Protein AF-A0A2A5DXD6-F1 (afdb_monomer_lite)

Structure (mmCIF, N/CA/C/O backbone):
data_AF-A0A2A5DXD6-F1
#
_entry.id   AF-A0A2A5DXD6-F1
#
loop_
_atom_site.group_PDB
_atom_site.id
_atom_site.type_symbol
_atom_site.label_atom_id
_atom_site.label_alt_id
_atom_site.label_comp_id
_atom_site.label_asym_id
_atom_site.label_entity_id
_atom_site.label_seq_id
_atom_site.pdbx_PDB_ins_code
_atom_site.Cartn_x
_atom_site.Cartn_y
_atom_site.Cartn_z
_atom_site.occupancy
_atom_site.B_iso_or_equiv
_atom_site.auth_seq_id
_atom_site.auth_comp_id
_atom_site.auth_asym_id
_atom_site.auth_atom_id
_atom_site.pdbx_PDB_model_num
ATOM 1 N N . MET A 1 1 ? -0.661 -35.436 26.810 1.00 49.84 1 MET A N 1
ATOM 2 C CA . MET A 1 1 ? -0.774 -33.980 26.542 1.00 49.84 1 MET A CA 1
ATOM 3 C C . MET A 1 1 ? -0.912 -33.635 25.057 1.00 49.84 1 MET A C 1
ATOM 5 O O . MET A 1 1 ? -1.712 -32.769 24.745 1.00 49.84 1 MET A O 1
ATOM 9 N N . ILE A 1 2 ? -0.244 -34.344 24.139 1.00 46.19 2 ILE A N 1
ATOM 10 C CA . ILE A 1 2 ? -0.282 -34.071 22.684 1.00 46.19 2 ILE A CA 1
ATOM 11 C C . ILE A 1 2 ? -1.676 -34.305 22.046 1.00 46.19 2 ILE A C 1
ATOM 13 O O . ILE A 1 2 ? -2.093 -33.566 21.161 1.00 46.19 2 ILE A O 1
ATOM 17 N N . SER A 1 3 ? -2.462 -35.258 22.560 1.00 41.25 3 SER A N 1
ATOM 18 C CA . SER A 1 3 ? -3.795 -35.601 22.023 1.00 41.25 3 SER A CA 1
ATOM 19 C C . SER A 1 3 ? -4.870 -34.506 22.193 1.00 41.25 3 SER A C 1
ATOM 21 O O . SER A 1 3 ? -5.732 -34.372 21.326 1.00 41.25 3 SER A O 1
ATOM 23 N N . LYS A 1 4 ? -4.798 -33.669 23.241 1.00 41.72 4 LYS A N 1
ATOM 24 C CA . LYS A 1 4 ? -5.762 -32.567 23.444 1.00 41.72 4 LYS A CA 1
ATOM 25 C C . LYS A 1 4 ? -5.505 -31.377 22.510 1.00 41.72 4 LYS A C 1
ATOM 27 O O . LYS A 1 4 ? -6.446 -30.690 22.131 1.00 41.72 4 LYS A O 1
ATOM 32 N N . ILE A 1 5 ? -4.253 -31.168 22.097 1.00 47.25 5 ILE A N 1
ATOM 33 C CA . ILE A 1 5 ? -3.860 -30.079 21.189 1.00 47.25 5 ILE A CA 1
ATOM 34 C C . ILE A 1 5 ? -4.353 -30.364 19.764 1.00 47.25 5 ILE A C 1
ATOM 36 O O . ILE A 1 5 ? -4.906 -29.481 19.114 1.00 47.25 5 ILE A O 1
ATOM 40 N N . ILE A 1 6 ? -4.260 -31.619 19.311 1.00 49.41 6 ILE A N 1
ATOM 41 C CA . ILE A 1 6 ? -4.746 -32.030 17.983 1.00 49.41 6 ILE A CA 1
ATOM 42 C C . ILE A 1 6 ? -6.280 -31.913 17.892 1.00 49.41 6 ILE A C 1
ATOM 44 O O . ILE A 1 6 ? -6.800 -31.458 16.873 1.00 49.41 6 ILE A O 1
ATOM 48 N N . GLN A 1 7 ? -7.013 -32.222 18.970 1.00 45.22 7 GLN A N 1
ATOM 49 C CA . GLN A 1 7 ? -8.469 -32.029 19.019 1.00 45.22 7 GLN A CA 1
ATOM 50 C C . GLN A 1 7 ? -8.886 -30.548 18.996 1.00 45.22 7 GLN A C 1
ATOM 52 O O . GLN A 1 7 ? -9.862 -30.219 18.328 1.00 45.22 7 GLN A O 1
ATOM 57 N N . LEU A 1 8 ? -8.143 -29.642 19.645 1.00 42.91 8 LEU A N 1
ATOM 58 C CA . LEU A 1 8 ? -8.419 -28.194 19.613 1.00 42.91 8 LEU A CA 1
ATOM 59 C C . LEU A 1 8 ? -8.161 -27.557 18.234 1.00 42.91 8 LEU A C 1
ATOM 61 O O . LEU A 1 8 ? -8.908 -26.667 17.814 1.00 42.91 8 LEU A O 1
ATOM 65 N N . ILE A 1 9 ? -7.145 -28.033 17.509 1.00 50.62 9 ILE A N 1
ATOM 66 C CA . ILE A 1 9 ? -6.838 -27.564 16.147 1.00 50.62 9 ILE A CA 1
ATOM 67 C C . ILE A 1 9 ? -7.902 -28.066 15.161 1.00 50.62 9 ILE A C 1
ATOM 69 O O . ILE A 1 9 ? -8.402 -27.289 14.346 1.00 50.62 9 ILE A O 1
ATOM 73 N N . ALA A 1 10 ? -8.327 -29.329 15.284 1.00 46.59 10 ALA A N 1
ATOM 74 C CA . ALA A 1 10 ? -9.391 -29.891 14.452 1.00 46.59 10 ALA A CA 1
ATOM 75 C C . ALA A 1 10 ? -10.751 -29.207 14.694 1.00 46.59 10 ALA A C 1
ATOM 77 O O . ALA A 1 10 ? -11.470 -28.919 13.739 1.00 46.59 10 ALA A O 1
ATOM 78 N N . PHE A 1 11 ? -11.082 -28.859 15.944 1.00 42.78 11 PHE A N 1
ATOM 79 C CA . PHE A 1 11 ? -12.318 -28.129 16.263 1.00 42.78 11 PHE A CA 1
ATOM 80 C C . PHE A 1 11 ? -12.314 -26.688 15.722 1.00 42.78 11 PHE A C 1
ATOM 82 O O . PHE A 1 11 ? -13.352 -26.186 15.290 1.00 42.78 11 PHE A O 1
ATOM 89 N N . SER A 1 12 ? -11.145 -26.039 15.672 1.00 46.31 12 SER A N 1
ATOM 90 C CA . SER A 1 12 ? -10.997 -24.689 15.106 1.00 46.31 12 SER A CA 1
ATOM 91 C C . SER A 1 12 ? -11.110 -24.673 13.577 1.00 46.31 12 SER A C 1
ATOM 93 O O . SER A 1 12 ? -11.715 -23.755 13.022 1.00 46.31 12 SER A O 1
ATOM 95 N N . LEU A 1 13 ? -10.603 -25.704 12.885 1.00 42.62 13 LEU A N 1
ATOM 96 C CA . LEU A 1 13 ? -10.762 -25.834 11.429 1.00 42.62 13 LEU A CA 1
ATOM 97 C C . LEU A 1 13 ? -12.219 -26.113 11.023 1.00 42.62 13 LEU A C 1
ATOM 99 O O . LEU A 1 13 ? -12.683 -25.610 10.002 1.00 42.62 13 LEU A O 1
ATOM 103 N N . VAL A 1 14 ? -12.958 -26.876 11.834 1.00 45.50 14 VAL A N 1
ATOM 104 C CA . VAL A 1 14 ? -14.371 -27.196 11.569 1.00 45.50 14 VAL A CA 1
ATOM 105 C C . VAL A 1 14 ? -15.286 -25.994 11.851 1.00 45.50 14 VAL A C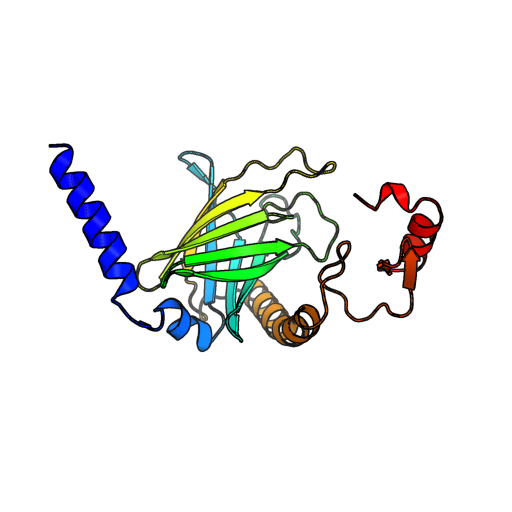 1
ATOM 107 O O . VAL A 1 14 ? -16.224 -25.756 11.091 1.00 45.50 14 VAL A O 1
ATOM 110 N N . LEU A 1 15 ? -14.982 -25.146 12.845 1.00 40.78 15 LEU A N 1
ATOM 111 C CA . LEU A 1 15 ? -15.729 -23.895 13.071 1.00 40.78 15 LEU A CA 1
ATOM 112 C C . LEU A 1 15 ? -15.533 -22.840 11.962 1.00 40.78 15 LEU A C 1
ATOM 114 O O . LEU A 1 15 ? -16.407 -21.988 11.773 1.00 40.78 15 LEU A O 1
ATOM 118 N N . LEU A 1 16 ? -14.420 -22.893 11.222 1.00 44.50 16 LEU A N 1
ATOM 119 C CA . LEU A 1 16 ? -14.143 -22.021 10.070 1.00 44.50 16 LEU A CA 1
ATOM 120 C C . LEU A 1 16 ? -15.009 -22.355 8.845 1.00 44.50 16 LEU A C 1
ATOM 122 O O . LEU A 1 16 ? -15.276 -21.469 8.037 1.00 44.50 16 LEU A O 1
ATOM 126 N N . LEU A 1 17 ? -15.488 -23.597 8.726 1.00 45.81 17 LEU A N 1
ATOM 127 C CA . LEU A 1 17 ? -16.333 -24.037 7.609 1.00 45.81 17 LEU A CA 1
ATOM 128 C C . LEU A 1 17 ? -17.837 -23.854 7.874 1.00 45.81 17 LEU A C 1
ATOM 130 O O . LEU A 1 17 ? -18.615 -23.783 6.926 1.00 45.81 17 LEU A O 1
ATOM 134 N N . ILE A 1 18 ? -18.253 -23.742 9.142 1.00 47.62 18 ILE A N 1
ATOM 135 C CA . ILE A 1 18 ? -19.675 -23.683 9.536 1.00 47.62 18 ILE A CA 1
ATOM 136 C C . ILE A 1 18 ? -20.151 -22.240 9.798 1.00 47.62 18 ILE A C 1
ATOM 138 O O . ILE A 1 18 ? -21.339 -21.942 9.667 1.00 47.62 18 ILE A O 1
ATOM 142 N N . ASN A 1 19 ? -19.244 -21.296 10.079 1.00 44.41 19 ASN A N 1
ATOM 143 C CA . ASN A 1 19 ? -19.594 -19.877 10.193 1.00 44.41 19 ASN A CA 1
ATOM 144 C C . ASN A 1 19 ? -19.699 -19.223 8.814 1.00 44.41 19 ASN A C 1
ATOM 146 O O . ASN A 1 19 ? -18.808 -18.507 8.353 1.00 44.41 19 ASN A O 1
ATOM 150 N N . GLY A 1 20 ? -20.837 -19.463 8.168 1.00 41.03 20 GLY A N 1
ATOM 151 C CA . GLY A 1 20 ? -21.252 -18.749 6.976 1.00 41.03 20 GLY A CA 1
ATOM 152 C C . GLY A 1 20 ? -21.025 -17.244 7.111 1.00 41.03 20 GLY A C 1
ATOM 153 O O . GLY A 1 20 ? -21.481 -16.608 8.055 1.00 41.03 20 GLY A O 1
ATOM 154 N N . CYS A 1 21 ? -20.326 -16.684 6.126 1.00 44.81 21 CYS A N 1
ATOM 155 C CA . CYS A 1 21 ? -20.514 -15.320 5.647 1.00 44.81 21 CYS A CA 1
ATOM 156 C C . CYS A 1 21 ? -20.639 -14.227 6.734 1.00 44.81 21 CYS A C 1
ATOM 158 O O . CYS A 1 21 ? -21.419 -13.280 6.577 1.00 44.81 21 CYS A O 1
ATOM 160 N N . GLN A 1 22 ? -19.866 -14.291 7.826 1.00 46.94 22 GLN A N 1
ATOM 161 C CA . GLN A 1 22 ? -19.686 -13.117 8.676 1.00 46.94 22 GLN A CA 1
ATOM 162 C C . GLN A 1 22 ? -18.953 -12.068 7.838 1.00 46.94 22 GLN A C 1
ATOM 164 O O . GLN A 1 22 ? -17.743 -12.144 7.632 1.00 46.94 22 GLN A O 1
ATOM 169 N N . LYS A 1 23 ? -19.714 -11.099 7.305 1.00 49.78 23 LYS A N 1
ATOM 170 C CA . LYS A 1 23 ? -19.175 -9.922 6.613 1.00 49.78 23 LYS A CA 1
ATOM 171 C C . LYS A 1 23 ? -18.061 -9.348 7.477 1.00 49.78 23 LYS A C 1
ATOM 173 O O . LYS A 1 23 ? -18.318 -8.887 8.590 1.00 49.78 23 LYS A O 1
ATOM 178 N N . SER A 1 24 ? -16.842 -9.424 6.959 1.00 55.12 24 SER A N 1
ATOM 179 C CA . SER A 1 24 ? -15.630 -9.108 7.697 1.00 55.12 24 SER A CA 1
ATOM 180 C C . SER A 1 24 ? -15.683 -7.723 8.332 1.00 55.12 24 SER A C 1
ATOM 182 O O . SER A 1 24 ? -16.229 -6.782 7.746 1.00 55.12 24 SER A O 1
ATOM 184 N N . SER A 1 25 ? -15.100 -7.576 9.522 1.00 58.84 25 SER A N 1
ATOM 185 C CA . SER A 1 25 ? -15.027 -6.282 10.209 1.00 58.84 25 SER A CA 1
ATOM 186 C C . SER A 1 25 ? -14.303 -5.231 9.346 1.00 58.84 25 SER A C 1
ATOM 188 O O . SER A 1 25 ? -14.771 -4.094 9.230 1.00 58.84 25 SER A O 1
ATOM 190 N N . LEU A 1 26 ? -13.263 -5.665 8.622 1.00 64.81 26 LEU A N 1
ATOM 191 C CA . LEU A 1 26 ? -12.539 -4.887 7.618 1.00 64.81 26 LEU A CA 1
ATOM 192 C C . LEU A 1 26 ? -13.452 -4.351 6.515 1.00 64.81 26 LEU A C 1
ATOM 194 O O . LEU A 1 26 ? -13.423 -3.155 6.215 1.00 64.81 26 LEU A O 1
ATOM 198 N N . SER A 1 27 ? -14.308 -5.206 5.938 1.00 58.47 27 SER A N 1
ATOM 199 C CA . SER A 1 27 ? -15.185 -4.802 4.834 1.00 58.47 27 SER A CA 1
ATOM 200 C C . SER A 1 27 ? -16.128 -3.675 5.232 1.00 58.47 27 SER A C 1
ATOM 202 O O . SER A 1 27 ? -16.391 -2.800 4.417 1.00 58.47 27 SER A O 1
ATOM 204 N N . LYS A 1 28 ? -16.598 -3.617 6.484 1.00 66.88 28 LYS A N 1
ATOM 205 C CA . LYS A 1 28 ? -17.533 -2.564 6.912 1.00 66.88 28 LYS 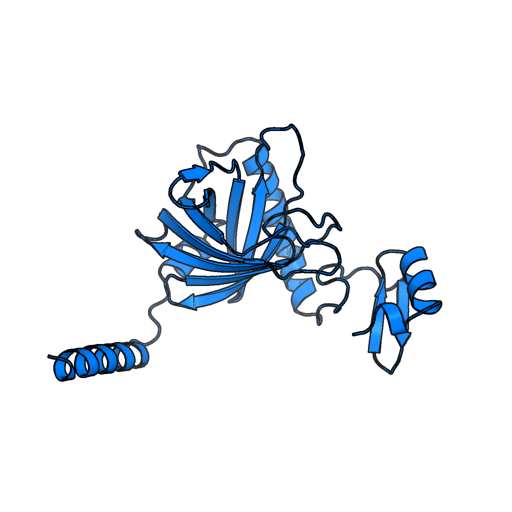A CA 1
ATOM 206 C C . LYS A 1 28 ? -16.872 -1.190 7.015 1.00 66.88 28 LYS A C 1
ATOM 208 O O . LYS A 1 28 ? -17.492 -0.202 6.621 1.00 66.88 28 LYS A O 1
ATOM 213 N N . ASN A 1 29 ? -15.644 -1.119 7.525 1.00 65.44 29 ASN A N 1
ATOM 214 C CA . ASN A 1 29 ? -14.943 0.155 7.708 1.00 65.44 29 ASN A CA 1
ATOM 215 C C . ASN A 1 29 ? -14.314 0.644 6.397 1.00 65.44 29 ASN A C 1
ATOM 217 O O . ASN A 1 29 ? -14.472 1.809 6.033 1.00 65.44 29 ASN A O 1
ATOM 221 N N . TRP A 1 30 ? -13.690 -0.251 5.632 1.00 68.94 30 TRP A N 1
ATOM 222 C CA . TRP A 1 30 ? -13.002 0.109 4.390 1.00 68.94 30 TRP A CA 1
ATOM 223 C C . TRP A 1 30 ? -13.934 0.214 3.178 1.00 68.94 30 TRP A C 1
ATOM 225 O O . TRP A 1 30 ? -13.613 0.897 2.202 1.00 68.94 30 TRP A O 1
ATOM 235 N N . ALA A 1 31 ? -15.124 -0.399 3.209 1.00 64.94 31 ALA A N 1
ATOM 236 C CA . ALA A 1 31 ? -16.116 -0.152 2.160 1.00 64.94 31 ALA A CA 1
ATOM 237 C C . ALA A 1 31 ? -16.582 1.309 2.163 1.00 64.94 31 ALA A C 1
ATOM 239 O O . ALA A 1 31 ? -16.830 1.864 1.092 1.00 64.94 31 ALA A O 1
ATOM 240 N N . LYS A 1 32 ? -16.625 1.965 3.332 1.00 78.94 32 LYS A N 1
ATOM 241 C CA . LYS A 1 32 ? -17.094 3.352 3.454 1.00 78.94 32 LYS A CA 1
ATOM 242 C C . LYS A 1 32 ? -16.080 4.358 2.920 1.00 78.94 32 LYS A C 1
ATOM 244 O O . LYS A 1 32 ? -16.433 5.176 2.079 1.00 78.94 32 LYS A O 1
ATOM 249 N N . ASP A 1 33 ? -14.813 4.261 3.317 1.00 87.69 33 ASP A N 1
ATOM 250 C CA . ASP A 1 33 ? -13.776 5.203 2.876 1.00 87.69 33 ASP A CA 1
ATOM 251 C C . ASP A 1 33 ? -12.377 4.568 2.855 1.00 87.69 33 ASP A C 1
ATOM 253 O O . ASP A 1 33 ? -12.234 3.372 3.096 1.00 87.69 33 ASP A O 1
ATOM 257 N N . ILE A 1 34 ? -11.369 5.360 2.497 1.00 91.88 34 ILE A N 1
ATOM 258 C CA . ILE A 1 34 ? -9.954 5.003 2.573 1.00 91.88 34 ILE A CA 1
ATOM 259 C C . ILE A 1 34 ? -9.530 4.974 4.047 1.00 91.88 34 ILE A C 1
ATOM 261 O O . ILE A 1 34 ? -9.735 5.950 4.769 1.00 91.88 34 ILE A O 1
ATOM 265 N N . ALA A 1 35 ? -8.938 3.864 4.481 1.00 92.50 35 ALA A N 1
ATOM 266 C CA . ALA A 1 35 ? -8.297 3.757 5.788 1.00 92.50 35 ALA A CA 1
ATOM 267 C C . ALA A 1 35 ? -6.810 4.062 5.648 1.00 92.50 35 ALA A C 1
ATOM 269 O O . ALA A 1 35 ? -6.179 3.541 4.734 1.00 92.50 35 ALA A O 1
ATOM 270 N N . VAL A 1 36 ? -6.266 4.898 6.529 1.00 94.19 36 VAL A N 1
ATOM 271 C CA . VAL A 1 36 ? -4.871 5.344 6.460 1.00 94.19 36 VAL A CA 1
ATOM 272 C C . VAL A 1 36 ? -4.161 4.954 7.740 1.00 94.19 36 VAL A C 1
ATOM 274 O O . VAL A 1 36 ? -4.636 5.296 8.818 1.00 94.19 36 VAL A O 1
ATOM 277 N N . TYR A 1 37 ? -3.037 4.265 7.618 1.00 93.69 37 TYR A N 1
ATOM 278 C CA . TYR A 1 37 ? -2.190 3.846 8.724 1.00 93.69 37 TYR A CA 1
ATOM 279 C C . TYR A 1 37 ? -0.846 4.545 8.599 1.00 93.69 37 TYR A C 1
ATOM 281 O O . TYR A 1 37 ? -0.329 4.670 7.491 1.00 93.69 37 TYR A O 1
ATOM 289 N N . LYS A 1 38 ? -0.289 4.998 9.718 1.00 92.19 38 LYS A N 1
ATOM 290 C CA . LYS A 1 38 ? 1.128 5.353 9.810 1.00 92.19 38 LYS A CA 1
ATOM 291 C C . LYS A 1 38 ? 1.860 4.082 10.214 1.00 92.19 38 LYS A C 1
ATOM 293 O O . LYS A 1 38 ? 1.435 3.471 11.196 1.00 92.19 38 LYS A O 1
ATOM 298 N N . TRP A 1 39 ? 2.865 3.665 9.451 1.00 88.19 39 TRP A N 1
ATOM 299 C CA . TRP A 1 39 ? 3.621 2.452 9.770 1.00 88.19 39 TRP A CA 1
ATOM 300 C C . TRP A 1 39 ? 4.943 2.750 10.474 1.00 88.19 39 TRP A C 1
ATOM 302 O O . TRP A 1 39 ? 5.408 3.887 10.450 1.00 88.19 39 TRP A O 1
ATOM 312 N N . THR A 1 40 ? 5.538 1.719 11.060 1.00 85.56 40 THR A N 1
ATOM 313 C CA . THR A 1 40 ? 6.869 1.700 11.671 1.00 85.56 40 THR A CA 1
ATOM 314 C C . THR A 1 40 ? 7.497 0.348 11.339 1.00 85.56 40 THR A C 1
ATOM 316 O O . THR A 1 40 ? 6.863 -0.680 11.576 1.00 85.56 40 THR A O 1
ATOM 319 N N . GLU A 1 41 ? 8.700 0.340 10.764 1.00 83.50 41 GLU A N 1
ATOM 320 C CA . GLU A 1 41 ? 9.431 -0.893 10.443 1.00 83.50 41 GLU A CA 1
ATOM 321 C C . GLU A 1 41 ? 10.157 -1.405 11.688 1.00 83.50 41 GLU A C 1
ATOM 323 O O . GLU A 1 41 ? 10.673 -0.623 12.487 1.00 83.50 41 GLU A O 1
ATOM 328 N N . MET A 1 42 ? 10.186 -2.722 11.863 1.00 79.50 42 MET A N 1
ATOM 329 C CA . MET A 1 42 ? 10.868 -3.373 12.976 1.00 79.50 42 MET A CA 1
ATOM 330 C C . MET A 1 42 ? 12.167 -3.994 12.461 1.00 79.50 42 MET A C 1
ATOM 332 O O . MET A 1 42 ? 12.133 -4.982 11.726 1.00 79.50 42 MET A O 1
ATOM 336 N N . LEU A 1 43 ? 13.314 -3.423 12.842 1.00 73.81 43 LEU A N 1
ATOM 337 C CA . LEU A 1 43 ? 14.638 -3.959 12.511 1.00 73.81 43 LEU A CA 1
ATOM 338 C C . LEU A 1 43 ? 15.204 -4.681 13.736 1.00 73.81 43 LEU A C 1
ATOM 340 O O . LEU A 1 43 ? 15.869 -4.088 14.585 1.00 73.81 43 LEU A O 1
ATOM 344 N N . GLY A 1 44 ? 14.910 -5.978 13.838 1.00 76.88 44 GLY A N 1
ATOM 345 C CA . GLY A 1 44 ? 15.173 -6.742 15.059 1.00 76.88 44 GLY A CA 1
ATOM 346 C C . GLY A 1 44 ? 14.253 -6.284 16.193 1.00 76.88 44 GLY A C 1
ATOM 347 O O . GLY A 1 44 ? 13.041 -6.204 15.998 1.00 76.88 44 GLY A O 1
ATOM 348 N N . ASP A 1 45 ? 14.831 -5.970 17.354 1.00 74.25 45 ASP A N 1
ATOM 349 C CA . ASP A 1 45 ? 14.089 -5.507 18.538 1.00 74.25 45 ASP A CA 1
ATOM 350 C C . ASP A 1 45 ? 13.919 -3.975 18.592 1.00 74.25 45 ASP A C 1
ATOM 352 O O . ASP A 1 45 ? 13.210 -3.453 19.454 1.00 74.25 45 ASP A O 1
ATOM 356 N N . GLU A 1 46 ? 14.558 -3.237 17.680 1.00 70.81 46 GLU A N 1
ATOM 357 C CA . GLU A 1 46 ? 14.524 -1.775 17.656 1.00 70.81 46 GLU A CA 1
ATOM 358 C C . GLU A 1 46 ? 13.497 -1.281 16.618 1.00 70.81 46 GLU A C 1
ATOM 360 O O . GLU A 1 46 ? 13.632 -1.570 15.421 1.00 70.81 46 GLU A O 1
ATOM 365 N N . PRO A 1 47 ? 12.467 -0.516 17.030 1.00 75.00 47 PRO A N 1
ATOM 366 C CA . PRO A 1 47 ? 11.542 0.093 16.088 1.00 75.00 47 PRO A CA 1
ATOM 367 C C . PRO A 1 47 ? 12.261 1.203 15.320 1.00 75.00 47 PRO A C 1
ATOM 369 O O . PRO A 1 47 ? 12.642 2.237 15.878 1.00 75.00 47 PRO A O 1
ATOM 372 N N . LEU A 1 48 ? 12.400 1.030 14.009 1.00 75.88 48 LEU A N 1
ATOM 373 C CA . LEU A 1 48 ? 12.821 2.106 13.135 1.00 75.88 48 LEU A CA 1
ATOM 374 C C . LEU A 1 48 ? 11.569 2.865 12.702 1.00 75.88 48 LEU A C 1
ATOM 376 O O . LEU A 1 48 ? 10.788 2.406 11.869 1.00 75.88 48 LEU A O 1
ATOM 380 N N . GLU A 1 49 ? 11.362 4.062 13.259 1.00 67.44 49 GLU A N 1
ATOM 381 C CA . GLU A 1 49 ? 10.316 4.953 12.754 1.00 67.44 49 GLU A CA 1
ATOM 382 C C . GLU A 1 49 ? 10.600 5.304 11.289 1.00 67.44 49 GLU A C 1
ATOM 384 O O . GLU A 1 49 ? 11.416 6.181 10.975 1.00 67.44 49 GLU A O 1
ATOM 389 N N . HIS A 1 50 ? 9.900 4.603 10.399 1.00 67.06 50 HIS A N 1
ATOM 390 C CA . HIS A 1 50 ? 9.684 4.999 9.022 1.00 67.06 50 HIS A CA 1
ATOM 391 C C . HIS A 1 50 ? 8.560 6.028 9.046 1.00 67.06 50 HIS A C 1
ATOM 393 O O . HIS A 1 50 ? 7.456 5.757 9.509 1.00 67.06 50 HIS A O 1
ATOM 399 N N . TYR A 1 51 ? 8.802 7.234 8.537 1.00 76.19 51 TYR A N 1
ATOM 400 C CA . TYR A 1 51 ? 7.755 8.249 8.397 1.00 76.19 51 TYR A CA 1
ATOM 401 C C . TYR A 1 51 ? 6.839 7.914 7.209 1.00 76.19 51 TYR A C 1
ATOM 403 O O . TYR A 1 51 ? 6.616 8.752 6.344 1.00 76.19 51 TYR A O 1
ATOM 411 N N . GLY A 1 52 ? 6.360 6.676 7.112 1.00 86.56 52 GLY A N 1
ATOM 412 C CA . GLY A 1 52 ? 5.562 6.184 5.999 1.00 86.56 52 GLY A CA 1
ATOM 413 C C . GLY A 1 52 ? 4.098 5.985 6.357 1.00 86.56 52 GLY A C 1
ATOM 414 O O . GLY A 1 52 ? 3.714 5.840 7.520 1.00 86.56 52 GLY A O 1
ATOM 415 N N . TYR A 1 53 ? 3.268 6.005 5.323 1.00 92.38 53 TYR A N 1
ATOM 416 C CA . TYR A 1 53 ? 1.833 5.810 5.421 1.00 92.38 53 TYR A CA 1
ATOM 417 C C . TYR A 1 53 ? 1.365 4.778 4.408 1.00 92.38 53 TYR A C 1
ATOM 419 O O . TYR A 1 53 ? 1.879 4.681 3.293 1.00 92.38 53 TYR A O 1
ATOM 427 N N . LEU A 1 54 ? 0.315 4.069 4.798 1.00 92.88 54 LEU A N 1
ATOM 428 C CA . LEU A 1 54 ? -0.413 3.112 3.988 1.00 92.88 54 LEU A CA 1
ATOM 429 C C . LEU A 1 54 ? -1.875 3.511 3.908 1.00 92.88 54 LEU A C 1
ATOM 431 O O . LEU A 1 54 ? -2.526 3.702 4.932 1.00 92.88 54 LEU A O 1
ATOM 435 N N . ALA A 1 55 ? -2.417 3.579 2.701 1.00 94.19 55 ALA A N 1
ATOM 436 C CA . ALA A 1 55 ? -3.838 3.763 2.465 1.00 94.19 55 ALA A CA 1
ATOM 437 C C . ALA A 1 55 ? -4.450 2.492 1.890 1.00 94.19 55 ALA A C 1
ATOM 439 O O . ALA A 1 55 ? -3.977 2.003 0.874 1.00 94.19 55 ALA A O 1
ATOM 440 N N . PHE A 1 56 ? -5.560 2.030 2.459 1.00 93.56 56 PHE A N 1
ATOM 441 C CA . PHE A 1 56 ? -6.296 0.858 1.996 1.00 93.56 56 PHE A CA 1
ATOM 442 C C . PHE A 1 56 ? -7.703 1.224 1.537 1.00 93.56 56 PHE A C 1
ATOM 444 O O . PHE A 1 56 ? -8.382 2.063 2.138 1.00 93.56 56 PHE A O 1
ATOM 451 N N . LYS A 1 57 ? -8.180 0.541 0.495 1.00 92.44 57 LYS A N 1
ATOM 452 C CA . LYS A 1 57 ? -9.577 0.590 0.060 1.00 92.44 57 LYS A CA 1
ATOM 453 C C . LYS A 1 57 ? -10.047 -0.778 -0.417 1.00 92.44 57 LYS A C 1
ATOM 455 O O . LYS A 1 57 ? -9.424 -1.372 -1.290 1.00 92.44 57 LYS A O 1
ATOM 460 N N . ILE A 1 58 ? -11.204 -1.230 0.073 1.00 89.50 58 ILE A N 1
ATOM 461 C CA . ILE A 1 58 ? -11.921 -2.361 -0.532 1.00 89.50 58 ILE A CA 1
ATOM 462 C C . ILE A 1 58 ? -12.909 -1.839 -1.568 1.00 89.50 58 ILE A C 1
ATOM 464 O O . ILE A 1 58 ? -13.716 -0.947 -1.285 1.00 89.50 58 ILE A O 1
ATOM 468 N N . LYS A 1 59 ? -12.852 -2.407 -2.772 1.00 85.19 59 LYS A N 1
ATOM 469 C CA . LYS A 1 59 ? -13.792 -2.125 -3.860 1.00 85.19 59 LYS A CA 1
ATOM 470 C C . LYS A 1 59 ? -13.881 -3.336 -4.785 1.00 85.19 59 LYS A C 1
ATOM 472 O O . LYS A 1 59 ? -12.858 -3.915 -5.136 1.00 85.19 59 LYS A O 1
ATOM 477 N N . ASP A 1 60 ? -15.096 -3.712 -5.179 1.00 84.00 60 ASP A N 1
ATOM 478 C CA . ASP A 1 60 ? -15.351 -4.820 -6.113 1.00 84.00 60 ASP A CA 1
ATOM 479 C C . ASP A 1 60 ? -14.660 -6.142 -5.692 1.00 84.00 60 ASP A C 1
ATOM 481 O O . ASP A 1 60 ? -14.072 -6.844 -6.511 1.00 84.00 60 ASP A O 1
ATOM 485 N N . GLY A 1 61 ? -14.665 -6.447 -4.386 1.00 82.88 61 GLY A N 1
ATOM 486 C CA . GLY A 1 61 ? -14.052 -7.660 -3.818 1.00 82.88 61 GLY A CA 1
ATOM 487 C C . GLY A 1 61 ? -12.518 -7.670 -3.769 1.00 82.88 61 GLY A C 1
ATOM 488 O O . GLY A 1 61 ? -11.932 -8.662 -3.347 1.00 82.88 61 GLY A O 1
ATOM 489 N N . LYS A 1 62 ? -11.858 -6.579 -4.174 1.00 87.19 62 LYS A N 1
ATOM 490 C CA . LYS A 1 62 ? -10.396 -6.436 -4.174 1.00 87.19 62 LYS A CA 1
ATOM 491 C C . LYS A 1 62 ? -9.944 -5.439 -3.120 1.00 87.19 62 LYS A C 1
ATOM 493 O O . LYS A 1 62 ? -10.686 -4.515 -2.773 1.00 87.19 62 LYS A O 1
ATOM 498 N N . VAL A 1 63 ? -8.716 -5.619 -2.648 1.00 90.56 63 VAL A N 1
ATOM 499 C CA . VAL A 1 63 ? -8.040 -4.685 -1.746 1.00 90.56 63 VAL A CA 1
ATOM 500 C C . VAL A 1 63 ? -7.041 -3.886 -2.566 1.00 90.56 63 VAL A C 1
ATOM 502 O O . VAL A 1 63 ? -6.133 -4.443 -3.172 1.00 90.56 63 VAL A O 1
ATOM 505 N N . TYR A 1 64 ? -7.223 -2.577 -2.596 1.00 91.00 64 TYR A N 1
ATOM 506 C CA . TYR A 1 64 ? -6.277 -1.648 -3.188 1.00 91.00 64 TYR A CA 1
ATOM 507 C C . TYR A 1 64 ? -5.481 -1.008 -2.070 1.00 91.00 64 TYR A C 1
ATOM 509 O O . TYR A 1 64 ? -6.057 -0.661 -1.033 1.00 91.00 64 TYR A O 1
ATOM 517 N N . SER A 1 65 ? -4.193 -0.814 -2.308 1.00 92.31 65 SER A N 1
ATOM 518 C CA . SER A 1 65 ? -3.327 -0.114 -1.377 1.00 92.31 65 SER A CA 1
ATOM 519 C C . SER A 1 65 ? -2.447 0.910 -2.074 1.00 92.31 65 SER A C 1
ATOM 521 O O . SER A 1 65 ? -2.121 0.768 -3.254 1.00 92.31 65 SER A O 1
ATOM 523 N N . ARG A 1 66 ? -2.049 1.935 -1.330 1.00 91.25 66 ARG A N 1
ATOM 524 C CA . ARG A 1 66 ? -0.982 2.858 -1.701 1.00 91.25 66 ARG A CA 1
ATOM 525 C C . ARG A 1 66 ? -0.082 3.063 -0.496 1.00 91.25 66 ARG A C 1
ATOM 527 O O . ARG A 1 66 ? -0.596 3.369 0.574 1.00 91.25 66 ARG A O 1
ATOM 534 N N . ALA A 1 67 ? 1.226 2.939 -0.681 1.00 90.19 67 ALA A N 1
ATOM 535 C CA . ALA A 1 67 ? 2.211 3.257 0.348 1.00 90.19 67 ALA A CA 1
ATOM 536 C C . ALA A 1 67 ? 3.059 4.454 -0.086 1.00 90.19 67 ALA A C 1
ATOM 538 O O . ALA A 1 67 ? 3.360 4.587 -1.274 1.00 90.19 67 ALA A O 1
ATOM 539 N N . TRP A 1 68 ? 3.418 5.336 0.843 1.00 88.81 68 TRP A N 1
ATOM 540 C CA . TRP A 1 68 ? 4.292 6.480 0.574 1.00 88.81 68 TRP A CA 1
ATOM 541 C C . TRP A 1 68 ? 5.046 6.921 1.823 1.00 88.81 68 TRP A C 1
ATOM 543 O O . TRP A 1 68 ? 4.600 6.691 2.942 1.00 88.81 68 TRP A O 1
ATOM 553 N N . MET A 1 69 ? 6.151 7.635 1.618 1.00 85.81 69 MET A N 1
ATOM 554 C CA . MET A 1 69 ? 6.921 8.268 2.686 1.00 85.81 69 MET A CA 1
ATOM 555 C C . MET A 1 69 ? 6.547 9.744 2.825 1.00 85.81 69 MET A C 1
ATOM 557 O O . MET A 1 69 ? 6.402 10.467 1.835 1.00 85.81 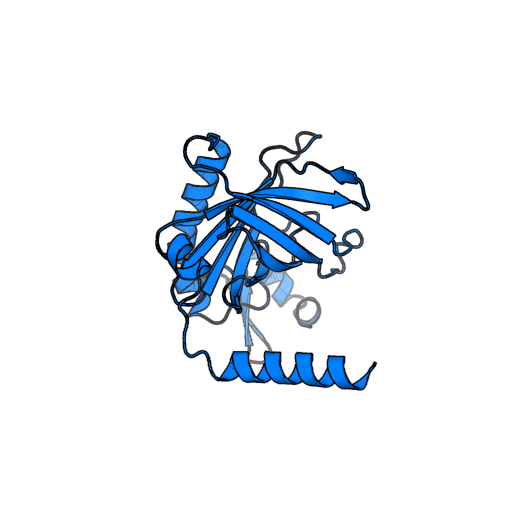69 MET A O 1
ATOM 561 N N . GLU A 1 70 ? 6.415 10.217 4.056 1.00 81.75 70 GLU A N 1
ATOM 562 C CA . GLU A 1 70 ? 6.231 11.622 4.397 1.00 81.75 70 GLU A CA 1
ATOM 563 C C . GLU A 1 70 ? 7.562 12.375 4.346 1.00 81.75 70 GLU A C 1
ATOM 565 O O . GLU A 1 70 ? 7.651 13.346 3.593 1.00 81.75 70 GLU A O 1
ATOM 570 N N . TYR A 1 71 ? 8.607 11.859 4.992 1.00 73.25 71 TYR A N 1
ATOM 571 C CA . TYR A 1 71 ? 9.992 12.318 4.846 1.00 73.25 71 TYR A CA 1
ATOM 572 C C . TYR A 1 71 ? 10.924 11.114 4.934 1.00 73.25 71 TYR A C 1
ATOM 574 O O . TYR A 1 71 ? 10.637 10.170 5.668 1.00 73.25 71 TYR A O 1
ATOM 582 N N . ASP A 1 72 ? 12.045 11.134 4.224 1.00 66.31 72 ASP A N 1
ATOM 583 C CA . ASP A 1 72 ? 13.163 10.288 4.623 1.00 66.31 72 ASP A CA 1
ATOM 584 C C . ASP A 1 72 ? 14.098 11.104 5.543 1.00 66.31 72 ASP A C 1
ATOM 586 O O . ASP A 1 72 ? 14.023 12.335 5.611 1.00 66.31 72 ASP A O 1
ATOM 590 N N . ARG A 1 73 ? 14.996 10.427 6.260 1.00 61.06 73 ARG A N 1
ATOM 591 C CA . ARG A 1 73 ? 15.965 11.093 7.147 1.00 61.06 73 ARG A CA 1
ATOM 592 C C . ARG A 1 73 ? 17.058 11.874 6.392 1.00 61.06 73 ARG A C 1
ATOM 594 O O . ARG A 1 73 ? 17.810 12.603 7.025 1.00 61.06 73 ARG A O 1
ATOM 601 N N . ASN A 1 74 ? 17.137 11.744 5.063 1.00 69.31 74 ASN A N 1
ATOM 602 C CA . ASN A 1 74 ? 18.242 12.219 4.221 1.00 69.31 74 ASN A CA 1
ATOM 603 C C . ASN A 1 74 ? 17.795 13.177 3.089 1.00 69.31 74 ASN A C 1
ATOM 605 O O . ASN A 1 74 ? 18.558 13.423 2.157 1.00 69.31 74 ASN A O 1
ATOM 609 N N . GLY A 1 75 ? 16.564 13.689 3.122 1.00 68.31 75 GLY A N 1
ATOM 610 C CA . GLY A 1 75 ? 15.940 14.456 2.038 1.00 68.31 75 GLY A CA 1
ATOM 611 C C . GLY A 1 75 ? 15.601 13.698 0.736 1.00 68.31 75 GLY A C 1
ATOM 612 O O . GLY A 1 75 ? 15.207 14.346 -0.233 1.00 68.31 75 GLY A O 1
ATOM 613 N N . ARG A 1 76 ? 15.733 12.368 0.647 1.00 68.50 76 ARG A N 1
ATOM 614 C CA . ARG A 1 76 ? 15.309 11.576 -0.522 1.00 68.50 76 ARG A CA 1
ATOM 615 C C . ARG A 1 76 ? 13.789 11.422 -0.561 1.00 68.50 76 ARG A C 1
ATOM 617 O O . ARG A 1 76 ? 13.141 10.969 0.383 1.00 68.50 76 ARG A O 1
ATOM 624 N N . GLU A 1 77 ? 13.218 11.741 -1.715 1.00 69.00 77 GLU A N 1
ATOM 625 C CA . GLU A 1 77 ? 11.819 11.456 -2.009 1.00 69.00 77 GLU A CA 1
ATOM 626 C C . GLU A 1 77 ? 11.670 10.031 -2.541 1.00 69.00 77 GLU A C 1
ATOM 628 O O . GLU A 1 77 ? 12.105 9.713 -3.648 1.00 69.00 77 GLU A O 1
ATOM 633 N N . TRP A 1 78 ? 11.015 9.176 -1.760 1.00 73.69 78 TRP A N 1
ATOM 634 C CA . TRP A 1 78 ? 10.617 7.849 -2.215 1.00 73.69 78 TRP A CA 1
ATOM 635 C C . TRP A 1 78 ? 9.293 7.935 -2.982 1.00 73.69 78 TRP A C 1
ATOM 637 O O . TRP A 1 78 ? 8.323 8.503 -2.462 1.00 73.69 78 TRP A O 1
ATOM 647 N N . PRO A 1 79 ? 9.212 7.391 -4.209 1.00 78.25 79 PRO A N 1
ATOM 648 C CA . PRO A 1 79 ? 7.978 7.406 -4.971 1.00 78.25 79 PRO A CA 1
ATOM 649 C C . PRO A 1 79 ? 6.961 6.492 -4.302 1.00 78.25 79 PRO A C 1
ATOM 651 O O . PRO A 1 79 ? 7.268 5.361 -3.944 1.00 78.25 79 PRO A O 1
ATOM 654 N N . ALA A 1 80 ? 5.725 6.962 -4.191 1.00 84.81 80 ALA A N 1
ATOM 655 C CA . ALA A 1 80 ? 4.646 6.135 -3.684 1.00 84.81 80 ALA A CA 1
ATOM 656 C C . ALA A 1 80 ? 4.440 4.886 -4.559 1.00 84.81 80 ALA A C 1
ATOM 658 O O . ALA A 1 80 ? 4.454 4.962 -5.793 1.00 84.81 80 ALA A O 1
ATOM 659 N N . VAL A 1 81 ? 4.173 3.757 -3.915 1.00 84.06 81 VAL A N 1
ATOM 660 C CA . VAL A 1 81 ? 3.882 2.481 -4.573 1.00 84.06 81 VAL A CA 1
ATOM 661 C C . VAL A 1 81 ? 2.395 2.167 -4.495 1.00 84.06 81 VAL A C 1
ATOM 663 O O . VAL A 1 81 ? 1.710 2.547 -3.544 1.00 84.06 81 VAL A O 1
ATOM 666 N N . GLU A 1 82 ? 1.886 1.450 -5.492 1.00 86.88 82 GLU A N 1
ATOM 667 C CA . GLU A 1 82 ? 0.506 0.973 -5.502 1.00 86.88 82 GLU A CA 1
ATOM 668 C C . GLU A 1 82 ? 0.481 -0.549 -5.386 1.00 86.88 82 GLU A C 1
ATOM 670 O O . GLU A 1 82 ? 1.330 -1.266 -5.921 1.00 86.88 82 GLU A O 1
ATOM 675 N N . GLY A 1 83 ? -0.500 -1.041 -4.642 1.00 87.44 83 GLY A N 1
ATOM 676 C CA . GLY A 1 83 ? -0.688 -2.449 -4.362 1.00 87.44 83 GLY A CA 1
ATOM 677 C C . GLY A 1 83 ? -2.077 -2.913 -4.757 1.00 87.44 83 GLY A C 1
ATOM 678 O O . GLY A 1 83 ? -3.071 -2.203 -4.571 1.00 87.44 83 GLY A O 1
ATOM 679 N N . LEU A 1 84 ? -2.143 -4.132 -5.283 1.00 88.31 84 LEU A N 1
ATOM 680 C CA . LEU A 1 84 ? -3.393 -4.840 -5.516 1.00 88.31 84 LEU A CA 1
ATOM 681 C C . LEU A 1 84 ? -3.368 -6.166 -4.773 1.00 88.31 84 LEU A C 1
ATOM 683 O O . LEU A 1 84 ? -2.396 -6.915 -4.828 1.00 88.31 84 LEU A O 1
ATOM 687 N N . GLY A 1 85 ? -4.464 -6.455 -4.097 1.00 89.12 85 GLY A N 1
ATOM 688 C CA . GLY A 1 85 ? -4.580 -7.604 -3.234 1.00 89.12 85 GLY A CA 1
ATOM 689 C C . GLY A 1 85 ? -5.993 -8.132 -3.123 1.00 89.12 85 GLY A C 1
ATOM 690 O O . GLY A 1 85 ? -6.940 -7.669 -3.771 1.00 89.12 85 GLY A O 1
ATOM 691 N N . TYR A 1 86 ? -6.124 -9.110 -2.246 1.00 88.94 86 TYR A N 1
ATOM 692 C CA . TYR A 1 86 ? -7.382 -9.740 -1.899 1.00 88.94 86 TYR A CA 1
ATOM 693 C C . TYR A 1 86 ? -7.430 -9.988 -0.400 1.00 88.94 86 TYR A C 1
ATOM 695 O O . TYR A 1 86 ? -6.414 -10.087 0.291 1.00 88.94 86 TYR A O 1
ATOM 703 N N . GLN A 1 87 ? -8.650 -10.054 0.108 1.00 88.94 87 GLN A N 1
ATOM 704 C CA . GLN A 1 87 ? -8.884 -10.355 1.502 1.00 88.94 87 GLN A CA 1
ATOM 705 C C . GLN A 1 87 ? -8.689 -11.863 1.727 1.00 88.94 87 GLN A C 1
ATOM 707 O O . GLN A 1 87 ? -9.280 -12.664 1.008 1.00 88.94 87 GLN A O 1
ATOM 712 N N . THR A 1 88 ? -7.856 -12.248 2.694 1.00 85.38 88 THR A N 1
ATOM 713 C CA . THR A 1 88 ? -7.551 -13.658 3.004 1.00 85.38 88 THR A CA 1
ATOM 714 C C . THR A 1 88 ? -8.428 -14.187 4.131 1.00 85.38 88 THR A C 1
ATOM 716 O O . THR A 1 88 ? -8.897 -15.318 4.076 1.00 85.38 88 THR A O 1
ATOM 719 N N . THR A 1 89 ? -8.703 -13.356 5.137 1.00 87.19 89 THR A N 1
ATOM 720 C CA . THR A 1 89 ? -9.604 -13.672 6.256 1.00 87.19 89 THR A CA 1
ATOM 721 C C . THR A 1 89 ? -10.419 -12.443 6.643 1.00 87.19 89 THR A C 1
ATOM 723 O O . THR A 1 89 ? -10.223 -11.359 6.099 1.00 87.19 89 THR A O 1
ATOM 726 N N . ALA A 1 90 ? -11.316 -12.549 7.628 1.00 85.38 90 ALA A N 1
ATOM 727 C CA . ALA A 1 90 ? -12.078 -11.400 8.119 1.00 85.38 90 ALA A CA 1
ATOM 728 C C . ALA A 1 90 ? -11.210 -10.215 8.599 1.00 85.38 90 ALA A C 1
ATOM 730 O O . ALA A 1 90 ? -11.674 -9.075 8.573 1.00 85.38 90 ALA A O 1
ATOM 731 N N . ASN A 1 91 ? -9.966 -10.479 8.999 1.00 87.94 91 ASN A N 1
ATOM 732 C CA . ASN A 1 91 ? -9.053 -9.493 9.564 1.00 87.94 91 ASN A CA 1
ATOM 733 C C . ASN A 1 91 ? -7.687 -9.485 8.859 1.00 87.94 91 ASN A C 1
ATOM 735 O O . ASN A 1 91 ? -6.744 -8.922 9.398 1.00 87.94 91 ASN A O 1
ATOM 739 N N . ALA A 1 92 ? -7.563 -10.087 7.673 1.00 89.69 92 ALA A N 1
ATOM 740 C CA . ALA A 1 92 ? -6.297 -10.121 6.952 1.00 89.69 92 ALA A CA 1
ATOM 741 C C . ALA A 1 92 ? -6.463 -9.955 5.440 1.00 89.69 92 ALA A C 1
ATOM 743 O O . ALA A 1 92 ? -7.511 -10.272 4.862 1.00 89.69 92 ALA A O 1
ATOM 744 N N . CYS A 1 93 ? -5.411 -9.459 4.794 1.00 91.75 93 CYS A N 1
ATOM 745 C CA . CYS A 1 93 ? -5.313 -9.394 3.341 1.00 91.75 93 CYS A CA 1
ATOM 746 C C . CYS A 1 93 ? -3.875 -9.577 2.865 1.00 91.75 93 CYS A C 1
ATOM 748 O O . CYS A 1 93 ? -2.929 -9.253 3.578 1.00 91.75 93 CYS A O 1
ATOM 750 N N . THR A 1 94 ? -3.734 -10.054 1.634 1.00 90.31 94 THR A N 1
ATOM 751 C CA . THR A 1 94 ? -2.449 -10.129 0.938 1.00 90.31 94 THR A CA 1
ATOM 752 C C . THR A 1 94 ? -2.471 -9.120 -0.191 1.00 90.31 94 THR A C 1
ATOM 754 O O . THR A 1 94 ? -3.404 -9.114 -0.998 1.00 90.31 94 THR A O 1
ATOM 757 N N . ILE A 1 95 ? -1.458 -8.261 -0.247 1.00 89.75 95 ILE A N 1
ATOM 758 C CA . ILE A 1 95 ? -1.306 -7.235 -1.274 1.00 89.75 95 ILE A CA 1
ATOM 759 C C . ILE A 1 95 ? 0.033 -7.410 -1.964 1.00 89.75 95 ILE A C 1
ATOM 761 O O . ILE A 1 95 ? 1.080 -7.562 -1.341 1.00 89.75 95 ILE A O 1
ATOM 765 N N . ILE A 1 96 ? -0.022 -7.340 -3.282 1.00 86.44 96 ILE A N 1
ATOM 766 C CA . ILE A 1 96 ? 1.131 -7.384 -4.156 1.00 86.44 96 ILE A CA 1
ATOM 767 C C . ILE A 1 96 ? 1.420 -5.946 -4.578 1.00 86.44 96 ILE A C 1
ATOM 769 O O . ILE A 1 96 ? 0.631 -5.348 -5.318 1.00 86.44 96 ILE A O 1
ATOM 773 N N . TYR A 1 97 ? 2.534 -5.384 -4.109 1.00 84.94 97 TYR A N 1
ATOM 774 C CA . TYR A 1 97 ? 2.955 -4.036 -4.484 1.00 84.94 97 TYR A CA 1
ATOM 775 C C . TYR A 1 97 ? 3.810 -4.075 -5.736 1.00 84.94 97 TYR A C 1
ATOM 777 O O . TYR A 1 97 ? 4.722 -4.894 -5.887 1.00 84.94 97 TYR A O 1
ATOM 785 N N . ARG A 1 98 ? 3.496 -3.185 -6.671 1.00 73.50 98 ARG A N 1
ATOM 786 C CA . ARG A 1 98 ? 4.237 -3.020 -7.919 1.00 73.50 98 ARG A CA 1
ATOM 787 C C . ARG A 1 98 ? 4.432 -1.532 -8.155 1.00 73.50 98 ARG A C 1
ATOM 789 O O . ARG A 1 98 ? 3.532 -0.730 -7.916 1.00 73.50 98 ARG A O 1
ATOM 796 N N . ASN A 1 99 ? 5.618 -1.154 -8.613 1.00 65.00 99 ASN A N 1
ATOM 797 C CA . ASN A 1 99 ? 5.905 0.246 -8.879 1.00 65.00 99 ASN A CA 1
ATOM 798 C C . ASN A 1 99 ? 5.447 0.623 -10.302 1.00 65.00 99 ASN A C 1
ATOM 800 O O . ASN A 1 99 ? 5.571 -0.163 -11.241 1.00 65.00 99 ASN A O 1
ATOM 804 N N . GLY A 1 100 ? 4.921 1.840 -10.465 1.00 51.91 100 GLY A N 1
ATOM 805 C CA . GLY A 1 100 ? 4.738 2.487 -11.769 1.00 51.91 100 GLY A CA 1
ATOM 806 C C . GLY A 1 100 ? 5.991 3.230 -12.262 1.00 51.91 100 GLY A C 1
ATOM 807 O O . GLY A 1 100 ? 5.965 3.817 -13.344 1.00 51.91 100 GLY A O 1
ATOM 808 N N . THR A 1 101 ? 7.063 3.233 -11.466 1.00 49.97 101 THR A N 1
ATOM 809 C CA . THR A 1 101 ? 8.347 3.908 -11.696 1.00 49.97 101 THR A CA 1
ATOM 810 C C . THR A 1 101 ? 9.524 2.952 -11.442 1.00 49.97 101 THR A C 1
ATOM 812 O O . THR A 1 101 ? 9.414 2.005 -10.672 1.00 49.97 101 THR A O 1
ATOM 815 N N . TYR A 1 102 ? 10.657 3.181 -12.110 1.00 52.56 102 TYR A N 1
ATOM 816 C CA . TYR A 1 102 ? 11.835 2.293 -12.128 1.00 52.56 102 TYR A CA 1
ATOM 817 C C . TYR A 1 102 ? 12.797 2.491 -10.935 1.00 52.56 102 TYR A C 1
ATOM 819 O O . TYR A 1 102 ? 13.992 2.233 -11.051 1.00 52.56 102 TYR A O 1
ATOM 827 N N . GLN A 1 103 ? 12.322 2.991 -9.789 1.00 57.66 103 GLN A N 1
ATOM 828 C CA . GLN A 1 103 ? 13.190 3.164 -8.619 1.00 57.66 103 GLN A CA 1
ATOM 829 C C . GLN A 1 103 ? 13.206 1.894 -7.768 1.00 57.66 103 GLN A C 1
ATOM 831 O O . GLN A 1 103 ? 12.270 1.609 -7.024 1.00 57.66 103 GLN A O 1
ATOM 836 N N . ILE A 1 104 ? 14.295 1.148 -7.924 1.00 57.00 104 ILE A N 1
ATOM 837 C CA . ILE A 1 104 ? 14.485 -0.228 -7.456 1.00 57.00 104 ILE A CA 1
ATOM 838 C C . ILE A 1 104 ? 14.721 -0.345 -5.942 1.00 57.00 104 ILE A C 1
ATOM 840 O O . ILE A 1 104 ? 14.523 -1.408 -5.371 1.00 57.00 104 ILE A O 1
ATOM 844 N N . LYS A 1 105 ? 15.092 0.751 -5.271 1.00 57.75 105 LYS A N 1
ATOM 845 C CA . LYS A 1 105 ? 15.512 0.720 -3.862 1.00 57.75 105 LYS A CA 1
ATOM 846 C C . LYS A 1 105 ? 14.374 0.822 -2.831 1.00 57.75 105 LYS A C 1
ATOM 848 O O . LYS A 1 105 ? 14.661 0.898 -1.645 1.00 57.75 105 LYS A O 1
ATOM 853 N N . HIS A 1 106 ? 13.107 0.943 -3.244 1.00 63.53 106 HIS A N 1
ATOM 854 C CA . HIS A 1 106 ? 12.003 1.137 -2.289 1.00 63.53 106 HIS A CA 1
ATOM 855 C C . HIS A 1 106 ? 11.670 -0.194 -1.604 1.00 63.53 106 HIS A C 1
ATOM 857 O O . HIS A 1 106 ? 11.514 -1.190 -2.289 1.00 63.53 106 HIS A O 1
ATOM 863 N N . GLU A 1 107 ? 11.439 -0.214 -0.293 1.00 58.88 107 GLU A N 1
ATOM 864 C CA . GLU A 1 107 ? 11.131 -1.442 0.477 1.00 58.88 107 GLU A CA 1
ATOM 865 C C . GLU A 1 107 ? 9.820 -2.173 0.074 1.00 58.88 107 GLU A C 1
ATOM 867 O O . GLU A 1 107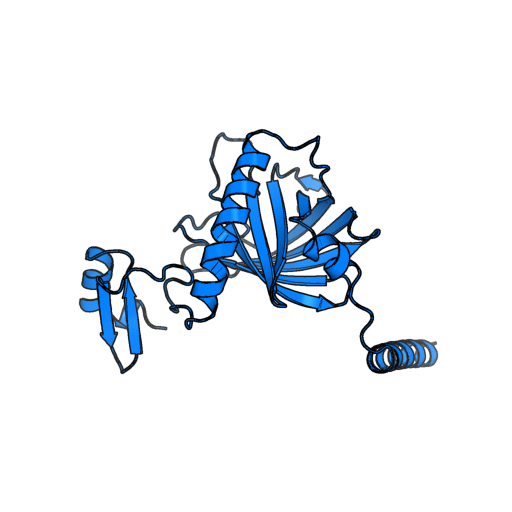 ? 9.576 -3.321 0.424 1.00 58.88 107 GLU A O 1
ATOM 872 N N . PHE A 1 108 ? 8.959 -1.534 -0.726 1.00 60.78 108 PHE A N 1
ATOM 873 C CA . PHE A 1 108 ? 7.779 -2.170 -1.326 1.00 60.78 108 PHE A CA 1
ATOM 874 C C . PHE A 1 108 ? 7.946 -2.375 -2.836 1.00 60.78 108 PHE A C 1
ATOM 876 O O . PHE A 1 108 ? 6.989 -2.714 -3.543 1.00 60.78 108 PHE A O 1
ATOM 883 N N . TYR A 1 109 ? 9.161 -2.181 -3.349 1.00 69.38 109 TYR A N 1
ATOM 884 C CA . TYR A 1 109 ? 9.515 -2.478 -4.722 1.00 69.38 109 TYR A CA 1
ATOM 885 C C . TYR A 1 109 ? 9.384 -3.981 -4.941 1.00 69.38 109 TYR A C 1
ATOM 887 O O . TYR A 1 109 ? 10.138 -4.784 -4.409 1.00 69.38 109 TYR A O 1
ATOM 895 N N . HIS A 1 110 ? 8.367 -4.365 -5.713 1.00 72.38 110 HIS A N 1
ATOM 896 C CA . HIS A 1 110 ? 8.087 -5.767 -6.014 1.00 72.38 110 HIS A CA 1
ATOM 897 C C . HIS A 1 110 ? 7.922 -6.653 -4.771 1.00 72.38 110 HIS A C 1
ATOM 899 O O . HIS A 1 110 ? 8.325 -7.811 -4.781 1.00 72.38 110 HIS A O 1
ATOM 905 N N . CYS A 1 111 ? 7.263 -6.160 -3.723 1.00 83.38 111 CYS A N 1
ATOM 906 C CA . CYS A 1 111 ? 6.986 -6.995 -2.559 1.00 83.38 111 CYS A CA 1
ATOM 907 C C . CYS A 1 111 ? 5.606 -7.668 -2.617 1.00 83.38 111 CYS A C 1
ATOM 909 O O . CYS A 1 111 ? 4.681 -7.234 -3.322 1.00 83.38 111 CYS A O 1
ATOM 911 N N . THR A 1 112 ? 5.481 -8.744 -1.850 1.00 87.44 112 THR A N 1
ATOM 912 C CA . THR A 1 112 ? 4.208 -9.316 -1.416 1.00 87.44 112 THR A CA 1
ATOM 913 C C . THR A 1 112 ? 4.103 -9.096 0.083 1.00 87.44 112 THR A C 1
ATOM 915 O O . THR A 1 112 ? 4.998 -9.492 0.822 1.00 87.44 112 THR A O 1
ATOM 918 N N . ALA A 1 113 ? 3.024 -8.466 0.528 1.00 90.56 113 ALA A N 1
ATOM 919 C CA . ALA A 1 113 ? 2.825 -8.097 1.920 1.00 90.56 113 ALA A CA 1
ATOM 920 C C . ALA A 1 113 ? 1.518 -8.686 2.454 1.00 90.56 113 ALA A C 1
ATOM 922 O O . ALA A 1 113 ? 0.453 -8.540 1.844 1.00 90.56 113 ALA A O 1
ATOM 923 N N . ASN A 1 114 ? 1.615 -9.346 3.600 1.00 92.50 114 ASN A N 1
ATOM 924 C CA . ASN A 1 114 ? 0.515 -9.943 4.335 1.00 92.50 114 ASN A CA 1
ATOM 925 C C . ASN A 1 114 ? 0.187 -9.050 5.523 1.00 92.50 114 ASN A C 1
ATOM 927 O O . ASN A 1 114 ? 1.007 -8.859 6.414 1.00 92.50 114 ASN A O 1
ATOM 931 N N . PHE A 1 115 ? -1.019 -8.501 5.526 1.00 93.62 115 PHE A N 1
ATOM 932 C CA . PHE A 1 115 ? -1.484 -7.589 6.558 1.00 93.62 115 PHE A CA 1
ATOM 933 C C . PHE A 1 115 ? -2.485 -8.285 7.465 1.00 93.62 115 PHE A C 1
ATOM 935 O O . PHE A 1 115 ? -3.462 -8.858 6.972 1.00 93.62 115 PHE A O 1
ATOM 942 N N . THR A 1 116 ? -2.292 -8.146 8.771 1.00 92.62 116 THR A N 1
ATOM 943 C CA . THR A 1 116 ? -3.217 -8.587 9.816 1.00 92.62 116 THR A CA 1
ATOM 944 C C . THR A 1 116 ? -3.688 -7.381 10.615 1.00 92.62 116 THR A C 1
ATOM 946 O O . THR A 1 116 ? -2.889 -6.585 11.092 1.00 92.62 116 THR A O 1
ATOM 949 N N . PHE A 1 117 ? -4.998 -7.238 10.778 1.00 90.56 117 PHE A N 1
ATOM 950 C CA . PHE A 1 117 ? -5.621 -6.100 11.442 1.00 90.56 117 PHE A CA 1
ATOM 951 C C . PHE A 1 117 ? -6.226 -6.528 12.767 1.00 90.56 117 PHE A C 1
ATOM 953 O O . PHE A 1 117 ? -7.069 -7.427 12.816 1.00 90.56 117 PHE A O 1
ATOM 960 N N . ILE A 1 118 ? -5.856 -5.840 13.840 1.00 88.75 118 ILE A N 1
ATOM 961 C CA . ILE A 1 118 ? -6.351 -6.137 15.184 1.00 88.75 118 ILE A CA 1
ATOM 962 C C . ILE A 1 118 ? -7.052 -4.920 15.788 1.00 88.75 118 ILE A C 1
ATOM 964 O O . ILE A 1 118 ? -7.179 -3.868 15.156 1.00 88.75 118 ILE A O 1
ATOM 968 N N . ASN A 1 119 ? -7.618 -5.095 16.984 1.00 85.50 119 ASN A N 1
ATOM 969 C CA . ASN A 1 119 ? -8.301 -4.032 17.723 1.00 85.50 119 ASN A CA 1
ATOM 970 C C . ASN A 1 119 ? -9.339 -3.262 16.875 1.00 85.50 119 ASN A C 1
ATOM 972 O O . ASN A 1 119 ? -9.304 -2.037 16.748 1.00 85.50 119 ASN A O 1
ATOM 976 N N . LYS A 1 120 ? -10.258 -3.994 16.224 1.00 84.00 120 LYS A N 1
ATOM 977 C CA . LYS A 1 120 ? -11.269 -3.425 15.304 1.00 84.00 120 LYS A CA 1
ATOM 978 C C . LYS A 1 120 ? -10.644 -2.605 14.159 1.00 84.00 120 LYS A C 1
ATOM 980 O O . LYS A 1 120 ? -11.196 -1.582 13.751 1.00 84.00 120 LYS A O 1
ATOM 985 N N . SER A 1 121 ? -9.498 -3.069 13.660 1.00 82.31 121 SER A N 1
ATOM 986 C CA . SER A 1 121 ? -8.702 -2.445 12.597 1.00 82.31 121 SER A CA 1
ATOM 987 C C . SER A 1 121 ? -8.076 -1.100 12.976 1.00 82.31 121 SER A C 1
ATOM 989 O O . SER A 1 121 ? -7.764 -0.309 12.088 1.00 82.31 121 SER A O 1
ATOM 991 N N . LYS A 1 122 ? -7.896 -0.809 14.268 1.00 86.88 122 LYS A N 1
ATOM 992 C CA . LYS A 1 122 ? -7.119 0.361 14.710 1.00 86.88 122 LYS A CA 1
ATOM 993 C C . LYS A 1 122 ? -5.615 0.140 14.591 1.00 86.88 122 LYS A C 1
ATOM 995 O O . LYS A 1 122 ? -4.879 1.100 14.403 1.00 86.88 122 LYS A O 1
ATOM 1000 N N . GLU A 1 123 ? -5.202 -1.114 14.673 1.00 90.44 123 GLU A N 1
ATOM 1001 C CA . GLU A 1 123 ? -3.815 -1.555 14.604 1.00 90.44 123 GLU A CA 1
ATOM 1002 C C . GLU A 1 123 ? -3.660 -2.545 13.451 1.00 90.44 123 GLU A C 1
ATOM 1004 O O . GLU A 1 123 ? -4.607 -3.251 13.073 1.00 90.44 123 GLU A O 1
ATOM 1009 N N . MET A 1 124 ? -2.461 -2.577 12.891 1.00 92.25 124 MET A N 1
ATOM 1010 C CA . MET A 1 124 ? -2.085 -3.404 11.761 1.00 92.25 124 MET A CA 1
ATOM 1011 C C . MET A 1 124 ? -0.682 -3.952 11.986 1.00 92.25 124 MET A C 1
ATOM 1013 O O . MET A 1 124 ? 0.212 -3.212 12.372 1.00 92.25 124 MET A O 1
ATOM 1017 N N . PHE A 1 125 ? -0.498 -5.223 11.667 1.00 90.44 125 PHE A N 1
ATOM 1018 C CA . PHE A 1 125 ? 0.794 -5.878 11.532 1.00 90.44 125 PHE A CA 1
ATOM 1019 C C . PHE A 1 125 ? 0.974 -6.244 10.069 1.00 90.44 125 PHE A C 1
ATOM 1021 O O . PHE A 1 125 ? 0.011 -6.654 9.410 1.00 90.44 125 PHE A O 1
ATOM 1028 N N . VAL A 1 126 ? 2.181 -6.085 9.552 1.00 89.75 126 VAL A N 1
ATOM 1029 C CA . VAL A 1 126 ? 2.535 -6.494 8.201 1.00 89.75 126 VAL A CA 1
ATOM 1030 C C . VAL A 1 126 ? 3.792 -7.335 8.230 1.00 89.75 126 VAL A C 1
ATOM 1032 O O . VAL A 1 126 ? 4.796 -6.940 8.806 1.00 89.75 126 VAL A O 1
ATOM 1035 N N . GLU A 1 127 ? 3.722 -8.467 7.548 1.00 87.69 127 GLU A N 1
ATOM 1036 C CA . GLU A 1 127 ? 4.883 -9.252 7.152 1.00 87.69 127 GLU A CA 1
ATOM 1037 C C . GLU A 1 127 ? 5.029 -9.077 5.642 1.00 87.69 127 GLU A C 1
ATOM 1039 O O . GLU A 1 127 ? 4.079 -9.337 4.891 1.00 87.69 127 GLU A O 1
ATOM 1044 N N . TYR A 1 128 ? 6.178 -8.613 5.166 1.00 84.81 128 TYR A N 1
ATOM 1045 C CA . TYR A 1 128 ? 6.413 -8.440 3.736 1.00 84.81 128 TYR A CA 1
ATOM 1046 C C . TYR A 1 128 ? 7.649 -9.192 3.280 1.00 84.81 128 TYR A C 1
ATOM 1048 O O . TYR A 1 128 ? 8.680 -9.239 3.940 1.00 84.81 128 TYR A O 1
ATOM 1056 N N . GLN A 1 129 ? 7.526 -9.782 2.099 1.00 81.62 129 GLN A N 1
ATOM 1057 C CA . GLN A 1 129 ? 8.608 -10.439 1.393 1.00 81.62 129 GLN A CA 1
ATOM 1058 C C . GLN A 1 129 ? 8.867 -9.669 0.111 1.00 81.62 129 GLN A C 1
ATOM 1060 O O . GLN A 1 129 ? 7.985 -9.536 -0.746 1.00 81.62 129 GLN A O 1
ATOM 1065 N N . GLN A 1 130 ? 10.076 -9.143 -0.010 1.00 76.56 130 GLN A N 1
ATOM 1066 C CA . GLN A 1 130 ? 10.515 -8.470 -1.218 1.00 76.56 130 GLN A CA 1
ATOM 1067 C C . GLN A 1 130 ? 11.003 -9.514 -2.216 1.00 76.56 130 GLN A C 1
ATOM 1069 O O . GLN A 1 130 ? 11.683 -10.473 -1.854 1.00 76.56 130 GLN A O 1
ATOM 1074 N N . VAL A 1 131 ? 10.607 -9.371 -3.478 1.00 68.19 131 VAL A N 1
ATOM 1075 C CA . VAL A 1 131 ? 11.146 -10.224 -4.534 1.00 68.19 131 VAL A CA 1
ATOM 1076 C C . VAL A 1 131 ? 12.491 -9.637 -4.925 1.00 68.19 131 VAL A C 1
ATOM 1078 O O . VAL A 1 131 ? 12.541 -8.538 -5.481 1.00 68.19 131 VAL A O 1
ATOM 1081 N N . THR A 1 132 ? 13.567 -10.372 -4.651 1.00 60.50 132 THR A N 1
ATOM 1082 C CA . THR A 1 132 ? 14.892 -10.023 -5.158 1.00 60.50 132 THR A CA 1
ATOM 1083 C C . THR A 1 132 ? 14.833 -9.934 -6.679 1.00 60.50 132 THR A C 1
ATOM 1085 O O . THR A 1 132 ? 14.208 -10.744 -7.370 1.00 60.50 132 THR A O 1
ATOM 1088 N N . THR A 1 133 ? 15.435 -8.882 -7.217 1.00 58.81 133 THR A N 1
ATOM 1089 C CA . THR A 1 133 ? 15.557 -8.703 -8.665 1.00 58.81 133 THR A CA 1
ATOM 1090 C C . THR A 1 133 ? 17.028 -8.579 -8.990 1.00 58.81 133 THR A C 1
ATOM 1092 O O . THR A 1 133 ? 17.781 -8.123 -8.143 1.00 58.81 133 THR A O 1
ATOM 1095 N N . ASP A 1 134 ? 17.417 -8.863 -10.233 1.00 57.69 134 ASP A N 1
ATOM 1096 C CA . ASP A 1 134 ? 18.799 -8.692 -10.719 1.00 57.69 134 ASP A CA 1
ATOM 1097 C C . ASP A 1 134 ? 19.337 -7.246 -10.545 1.00 57.69 134 ASP A C 1
ATOM 1099 O O . ASP A 1 134 ? 20.495 -6.966 -10.831 1.00 57.69 134 ASP A O 1
ATOM 1103 N N . MET A 1 135 ? 18.481 -6.303 -10.130 1.00 51.41 135 MET A N 1
ATOM 1104 C CA . MET A 1 135 ? 18.815 -4.906 -9.864 1.00 51.41 135 MET A CA 1
ATOM 1105 C C . MET A 1 135 ? 18.728 -4.512 -8.373 1.00 51.41 135 MET A C 1
ATOM 1107 O O . MET A 1 135 ? 19.011 -3.359 -8.047 1.00 51.41 135 MET A O 1
ATOM 1111 N N . SER A 1 136 ? 18.288 -5.412 -7.487 1.00 54.22 136 SER A N 1
ATOM 1112 C CA . SER A 1 136 ? 18.150 -5.173 -6.045 1.00 54.22 136 SER A CA 1
ATOM 1113 C C . SER A 1 136 ? 18.622 -6.393 -5.264 1.00 54.22 136 SER A C 1
ATOM 1115 O O . SER A 1 136 ? 17.859 -7.342 -5.066 1.00 54.22 136 SER A O 1
ATOM 1117 N N . ASP A 1 137 ? 19.869 -6.322 -4.807 1.00 53.00 137 ASP A N 1
ATOM 1118 C CA . ASP A 1 137 ? 20.468 -7.291 -3.885 1.00 53.00 137 ASP A CA 1
ATOM 1119 C C . ASP A 1 137 ? 20.134 -6.961 -2.415 1.00 53.00 137 ASP A C 1
ATOM 1121 O O . ASP A 1 137 ? 20.434 -7.738 -1.517 1.00 53.00 137 ASP A O 1
ATOM 1125 N N . GLU A 1 138 ? 19.535 -5.789 -2.155 1.00 50.28 138 GLU A N 1
ATOM 1126 C CA . GLU A 1 138 ? 19.574 -5.125 -0.841 1.00 50.28 138 GLU A CA 1
ATOM 1127 C C . GLU A 1 138 ? 18.366 -5.384 0.069 1.00 50.28 138 GLU A C 1
ATOM 1129 O O . GLU A 1 138 ? 18.280 -4.757 1.121 1.00 50.28 138 GLU A O 1
ATOM 1134 N N . LEU A 1 139 ? 17.404 -6.234 -0.296 1.00 58.12 139 LEU A N 1
ATOM 1135 C CA . LEU A 1 139 ? 16.118 -6.211 0.403 1.00 58.12 139 LEU A CA 1
ATOM 1136 C C . LEU A 1 139 ? 15.650 -7.594 0.860 1.00 58.12 139 LEU A C 1
ATOM 1138 O O . LEU A 1 139 ? 15.028 -8.355 0.118 1.00 58.12 139 LEU A O 1
ATOM 1142 N N . GLU A 1 140 ? 15.939 -7.885 2.126 1.00 68.62 140 GLU A N 1
ATOM 1143 C CA . GLU A 1 140 ? 15.346 -8.990 2.871 1.00 68.62 140 GLU A CA 1
ATOM 1144 C C . GLU A 1 140 ? 13.882 -8.663 3.225 1.00 68.62 140 GLU A C 1
ATOM 1146 O O . GLU A 1 140 ? 13.442 -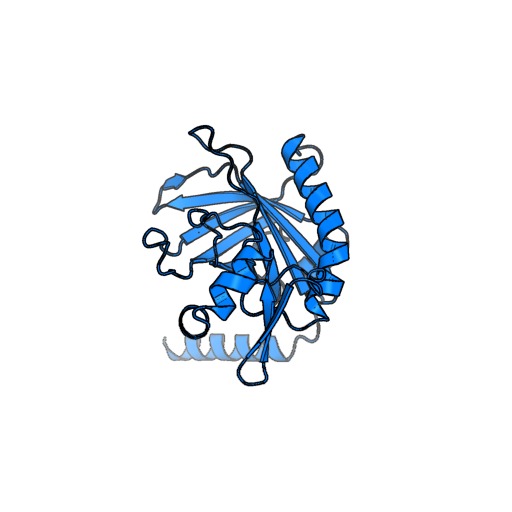7.508 3.219 1.00 68.62 140 GLU A O 1
ATOM 1151 N N . GLY A 1 141 ? 13.079 -9.703 3.463 1.00 76.69 141 GLY A N 1
ATOM 1152 C CA . GLY A 1 141 ? 11.737 -9.511 4.008 1.00 76.69 141 GLY A CA 1
ATOM 1153 C C . GLY A 1 141 ? 11.795 -8.876 5.398 1.00 76.69 141 GLY A C 1
ATOM 1154 O O . GLY A 1 141 ? 12.813 -8.954 6.079 1.00 76.6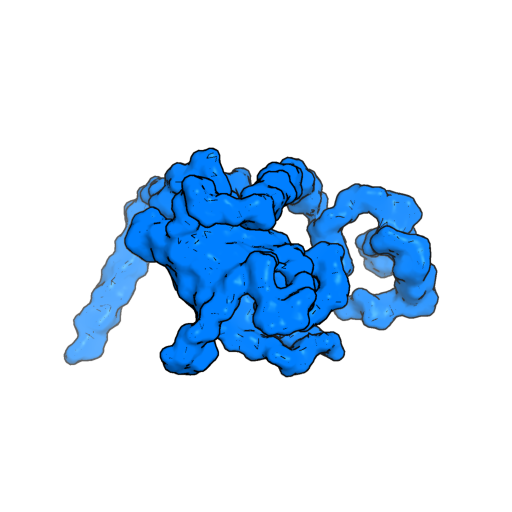9 141 GLY A O 1
ATOM 1155 N N . GLY A 1 142 ? 10.695 -8.272 5.830 1.00 85.62 142 GLY A N 1
ATOM 1156 C CA . GLY A 1 142 ? 10.641 -7.579 7.111 1.00 85.62 142 GLY A CA 1
ATOM 1157 C C . GLY A 1 142 ? 9.251 -7.570 7.723 1.00 85.62 142 GLY A C 1
ATOM 1158 O O . GLY A 1 142 ? 8.276 -8.057 7.138 1.00 85.62 142 GLY A O 1
ATOM 1159 N N . ASN A 1 143 ? 9.188 -6.999 8.923 1.00 87.94 143 ASN A N 1
ATOM 1160 C CA . ASN A 1 143 ? 7.960 -6.820 9.677 1.00 87.94 143 ASN A CA 1
ATOM 1161 C C . ASN A 1 143 ? 7.749 -5.338 9.965 1.00 87.94 143 ASN A C 1
ATOM 1163 O O . ASN A 1 143 ? 8.694 -4.603 10.244 1.00 87.94 143 ASN A O 1
ATOM 1167 N N . ALA A 1 144 ? 6.498 -4.905 9.925 1.00 88.81 144 ALA A N 1
ATOM 1168 C CA . ALA A 1 144 ? 6.125 -3.558 10.316 1.00 88.81 144 ALA A CA 1
ATOM 1169 C C . ALA A 1 144 ? 4.822 -3.574 11.110 1.00 88.81 144 ALA A C 1
ATOM 1171 O O . ALA A 1 144 ? 3.974 -4.461 10.970 1.00 88.81 144 ALA A O 1
ATOM 1172 N N . GLU A 1 145 ? 4.639 -2.535 11.905 1.00 91.00 145 GLU A N 1
ATOM 1173 C CA . GLU A 1 145 ? 3.401 -2.266 12.621 1.00 91.00 145 GLU A CA 1
ATOM 1174 C C . GLU A 1 145 ? 2.798 -0.963 12.118 1.00 91.00 145 GLU A C 1
ATOM 1176 O O . GLU A 1 145 ? 3.486 -0.120 11.547 1.00 91.00 145 GLU A O 1
ATOM 1181 N N . GLY A 1 146 ? 1.495 -0.779 12.294 1.00 90.25 146 GLY A N 1
ATOM 1182 C CA . GLY A 1 146 ? 0.828 0.435 11.865 1.00 90.25 146 GLY A CA 1
ATOM 1183 C C . GLY A 1 146 ? -0.378 0.798 12.705 1.00 90.25 146 GLY A C 1
ATOM 1184 O O . GLY A 1 146 ? -1.175 -0.051 13.106 1.00 90.25 146 GLY A O 1
ATOM 1185 N N . LEU A 1 147 ? -0.543 2.100 12.912 1.00 91.81 147 LEU A N 1
ATOM 1186 C CA . LEU A 1 147 ? -1.648 2.682 13.666 1.00 91.81 147 LEU A CA 1
ATOM 1187 C C . LEU A 1 147 ? -2.555 3.488 12.745 1.00 91.81 147 LEU A C 1
ATOM 1189 O O . LEU A 1 147 ? -2.090 4.291 11.932 1.00 91.81 147 LEU A O 1
ATOM 1193 N N . LEU A 1 148 ? -3.864 3.287 12.886 1.00 91.81 148 LEU A N 1
ATOM 1194 C CA . LEU A 1 148 ? -4.876 4.005 12.121 1.00 91.81 148 LEU A CA 1
ATOM 1195 C C . LEU A 1 148 ? -4.828 5.504 12.448 1.00 91.81 148 LEU A C 1
ATOM 1197 O O . LEU A 1 148 ? -4.954 5.921 13.599 1.00 91.81 148 LEU A O 1
ATOM 1201 N N . VAL A 1 149 ? -4.727 6.323 11.408 1.00 91.31 149 VAL A N 1
ATOM 1202 C CA . VAL A 1 149 ? -4.622 7.777 11.509 1.00 91.31 149 VAL A CA 1
ATOM 1203 C C . VAL A 1 149 ? -6.000 8.410 11.339 1.00 91.31 149 VAL A C 1
ATOM 1205 O O . VAL A 1 149 ? -6.699 8.191 10.344 1.00 91.31 149 VAL A O 1
ATOM 1208 N N . SER A 1 150 ? -6.386 9.243 12.308 1.00 88.31 150 SER A N 1
ATOM 1209 C CA . SER A 1 150 ? -7.591 10.070 12.211 1.00 88.31 150 SER A CA 1
ATOM 1210 C C . SER A 1 150 ? -7.446 11.117 11.107 1.00 88.31 150 SER A C 1
ATOM 1212 O O . SER A 1 150 ? -6.395 11.738 10.977 1.00 88.31 150 SER A O 1
ATOM 1214 N N . LYS A 1 151 ? -8.526 11.382 10.363 1.00 87.25 151 LYS A N 1
ATOM 1215 C CA . LYS A 1 151 ? -8.545 12.381 9.278 1.00 87.25 151 LYS A CA 1
ATOM 1216 C C . LYS A 1 151 ? -8.096 13.773 9.716 1.00 87.25 151 LYS A C 1
ATOM 1218 O O . LYS A 1 151 ? -7.448 14.474 8.950 1.00 87.25 151 LYS A O 1
ATOM 1223 N N . ASN A 1 152 ? -8.406 14.151 10.954 1.00 88.69 152 ASN A N 1
ATOM 1224 C CA . ASN A 1 152 ? -8.031 15.453 11.506 1.00 88.69 152 ASN A CA 1
ATOM 1225 C C . ASN A 1 152 ? -6.513 15.592 11.718 1.00 88.69 152 ASN A C 1
ATOM 1227 O O . ASN A 1 152 ? -6.027 16.701 11.903 1.00 88.69 152 ASN A O 1
ATOM 1231 N N . ASN A 1 153 ? -5.776 14.479 11.661 1.00 89.62 153 ASN A N 1
ATOM 1232 C CA . ASN A 1 153 ? -4.331 14.423 11.862 1.00 89.62 153 ASN A CA 1
ATOM 1233 C C . ASN A 1 153 ? -3.569 14.243 10.540 1.00 89.62 153 ASN A C 1
ATOM 1235 O O . ASN A 1 153 ? -2.376 13.948 10.553 1.00 89.62 153 ASN A O 1
ATOM 1239 N N . TYR A 1 154 ? -4.235 14.372 9.388 1.00 92.31 154 TYR A N 1
ATOM 1240 C CA . TYR A 1 154 ? -3.554 14.286 8.101 1.00 92.31 154 TYR A CA 1
ATOM 1241 C C . TYR A 1 154 ? -2.737 15.545 7.842 1.00 92.31 154 TYR A C 1
ATOM 1243 O O . TYR A 1 154 ? -3.241 16.667 7.880 1.00 92.31 154 TYR A O 1
ATOM 1251 N N . THR A 1 155 ? -1.469 15.354 7.498 1.00 90.94 155 THR A N 1
ATOM 1252 C CA . THR A 1 155 ? -0.645 16.430 6.956 1.00 90.94 155 THR A CA 1
ATOM 1253 C C . THR A 1 155 ? -1.090 16.780 5.535 1.00 90.94 155 THR A C 1
ATOM 1255 O O . THR A 1 155 ? -1.789 16.013 4.863 1.00 90.94 155 THR A O 1
ATOM 1258 N N . LYS A 1 156 ? -0.656 17.940 5.024 1.00 91.50 156 LYS A N 1
ATOM 1259 C CA . LYS A 1 156 ? -0.966 18.367 3.646 1.00 91.50 156 LYS A CA 1
ATOM 1260 C C . LYS A 1 156 ? -0.489 17.348 2.601 1.00 91.50 156 LYS A C 1
ATOM 1262 O O . LYS A 1 156 ? -1.184 17.117 1.612 1.00 91.50 156 LYS A O 1
ATOM 1267 N N . LYS A 1 157 ? 0.677 16.727 2.823 1.00 90.38 157 LYS A N 1
ATOM 1268 C CA . LYS A 1 157 ? 1.239 15.699 1.936 1.00 90.38 157 LYS A CA 1
ATOM 1269 C C . LYS A 1 157 ? 0.405 14.420 1.982 1.00 90.38 157 LYS A C 1
ATOM 1271 O O . LYS A 1 157 ? -0.005 13.934 0.933 1.00 90.38 157 LYS A O 1
ATOM 1276 N N . THR A 1 158 ? 0.075 13.945 3.180 1.00 91.00 158 THR A N 1
ATOM 1277 C CA . THR A 1 158 ? -0.807 12.788 3.390 1.00 91.00 158 THR A CA 1
ATOM 1278 C C . THR A 1 158 ? -2.159 12.992 2.709 1.00 91.00 158 THR A C 1
ATOM 1280 O O . THR A 1 158 ? -2.601 12.131 1.951 1.00 91.00 158 THR A O 1
ATOM 1283 N N . GLN A 1 159 ? -2.780 14.164 2.865 1.00 94.00 159 GLN A N 1
ATOM 1284 C CA . GLN A 1 159 ? -4.038 14.480 2.186 1.00 94.00 159 GLN A CA 1
ATOM 1285 C C . GLN A 1 159 ? -3.898 14.449 0.653 1.00 94.00 159 GLN A C 1
ATOM 1287 O O . GLN A 1 159 ? -4.717 13.834 -0.033 1.00 94.00 159 GLN A O 1
ATOM 1292 N N . LYS A 1 160 ? -2.827 15.039 0.106 1.00 92.62 160 LYS A N 1
ATOM 1293 C CA . LYS A 1 160 ? -2.534 15.011 -1.336 1.00 92.62 160 LYS A CA 1
ATOM 1294 C C . LYS A 1 160 ? -2.391 13.579 -1.867 1.00 92.62 160 LYS A C 1
ATOM 1296 O O . LYS A 1 160 ? -2.950 13.271 -2.921 1.00 92.62 160 LYS A O 1
ATOM 1301 N N . GLU A 1 161 ? -1.677 12.707 -1.159 1.00 91.94 161 GLU A N 1
ATOM 1302 C CA . GLU A 1 161 ? -1.491 11.306 -1.562 1.00 91.94 161 GLU A CA 1
ATOM 1303 C C . GLU A 1 161 ? -2.793 10.502 -1.497 1.00 91.94 161 GLU A C 1
ATOM 1305 O O . GLU A 1 161 ? -3.082 9.726 -2.411 1.00 91.94 161 GLU A O 1
ATOM 1310 N N . ILE A 1 162 ? -3.643 10.753 -0.498 1.00 91.75 162 ILE A N 1
ATOM 1311 C CA . ILE A 1 162 ? -4.991 10.169 -0.423 1.00 91.75 162 ILE A CA 1
ATOM 1312 C C . ILE A 1 162 ? -5.838 10.597 -1.627 1.00 91.75 162 ILE A C 1
ATOM 1314 O O . ILE A 1 162 ? -6.553 9.776 -2.206 1.00 91.75 162 ILE A O 1
ATOM 1318 N N . ASP A 1 163 ? -5.757 11.858 -2.050 1.00 91.81 163 ASP A N 1
ATOM 1319 C CA . ASP A 1 163 ? -6.508 12.354 -3.208 1.00 91.81 163 ASP A CA 1
ATOM 1320 C C . ASP A 1 163 ? -5.960 11.829 -4.541 1.00 91.81 163 ASP A C 1
ATOM 1322 O O . ASP A 1 163 ? -6.720 11.600 -5.490 1.00 91.81 163 ASP A O 1
ATOM 1326 N N . ILE A 1 164 ? -4.648 11.596 -4.637 1.00 89.12 164 ILE A N 1
ATOM 1327 C CA . ILE A 1 164 ? -4.045 10.851 -5.752 1.00 89.12 164 ILE A CA 1
ATOM 1328 C C . ILE A 1 164 ? -4.585 9.421 -5.766 1.00 89.12 164 ILE A C 1
ATOM 1330 O O . ILE A 1 164 ? -5.101 8.989 -6.797 1.00 89.12 164 ILE A O 1
ATOM 1334 N N . PHE A 1 165 ? -4.561 8.729 -4.627 1.00 90.38 165 PHE A N 1
ATOM 1335 C CA . PHE A 1 165 ? -5.052 7.359 -4.514 1.00 90.38 165 PHE A CA 1
ATOM 1336 C C . PHE A 1 165 ? -6.535 7.253 -4.879 1.00 90.38 165 PHE A C 1
ATOM 1338 O O . PHE A 1 165 ? -6.940 6.436 -5.705 1.00 90.38 165 PHE A O 1
ATOM 1345 N N . ARG A 1 166 ? -7.371 8.154 -4.356 1.00 90.44 166 ARG A N 1
ATOM 1346 C CA . ARG A 1 166 ? -8.804 8.202 -4.676 1.00 90.44 166 ARG A CA 1
ATOM 1347 C C . ARG A 1 166 ? -9.049 8.372 -6.177 1.00 90.44 166 ARG A C 1
ATOM 1349 O O . ARG A 1 166 ? -9.993 7.788 -6.715 1.00 90.44 166 ARG A O 1
ATOM 1356 N N . ARG A 1 167 ? -8.211 9.151 -6.868 1.00 87.75 167 ARG A N 1
ATOM 1357 C CA . ARG A 1 167 ? -8.262 9.287 -8.331 1.00 87.75 167 ARG A CA 1
ATOM 1358 C C . ARG A 1 167 ? -7.766 8.025 -9.035 1.00 87.75 167 ARG A C 1
ATOM 1360 O O . ARG A 1 167 ? -8.430 7.601 -9.981 1.00 87.75 167 ARG A O 1
ATOM 1367 N N . SER A 1 168 ? -6.676 7.401 -8.583 1.00 82.62 168 SER A N 1
ATOM 1368 C CA . SER A 1 168 ? -6.129 6.188 -9.212 1.00 82.62 168 SER A CA 1
ATOM 1369 C C . SER A 1 168 ? -7.091 5.001 -9.126 1.00 82.62 168 SER A C 1
ATOM 1371 O O . SER A 1 168 ? -7.247 4.275 -10.108 1.00 82.62 168 SER A O 1
ATOM 1373 N N . LEU A 1 169 ? -7.882 4.892 -8.051 1.00 83.69 169 LEU A N 1
ATOM 1374 C CA . LEU A 1 169 ? -8.956 3.894 -7.900 1.00 83.69 169 LEU A CA 1
ATOM 1375 C C . LEU A 1 169 ? -10.020 3.924 -9.016 1.00 83.69 169 LEU A C 1
ATOM 1377 O O . LEU A 1 169 ? -10.735 2.934 -9.219 1.00 83.69 169 LEU A O 1
ATOM 1381 N N . LYS A 1 170 ? -10.172 5.046 -9.735 1.00 79.56 170 LYS A N 1
ATOM 1382 C CA . LYS A 1 170 ? -11.057 5.128 -10.912 1.00 79.56 170 LYS A CA 1
ATOM 1383 C C . LYS A 1 170 ? -10.459 4.403 -12.120 1.00 79.56 170 LYS A C 1
ATOM 1385 O O . LYS A 1 170 ? -11.196 3.767 -12.865 1.00 79.56 170 LYS A O 1
ATOM 1390 N N . TYR A 1 171 ? -9.141 4.472 -12.285 1.00 69.81 171 TYR A N 1
ATOM 1391 C CA . TYR A 1 171 ? -8.413 3.899 -13.420 1.00 69.81 171 TYR A CA 1
ATOM 1392 C C . TYR A 1 171 ? -8.013 2.439 -13.184 1.00 69.81 171 TYR A C 1
ATOM 1394 O O . TYR A 1 171 ? -8.037 1.635 -14.111 1.00 69.81 171 TYR A O 1
ATOM 1402 N N . LEU A 1 172 ? -7.742 2.079 -11.930 1.00 65.81 172 LEU A N 1
ATOM 1403 C CA . LEU A 1 172 ? -7.406 0.726 -11.482 1.00 65.81 172 LEU A CA 1
ATOM 1404 C C . LEU A 1 172 ? -8.429 -0.330 -11.923 1.00 65.81 172 LEU A C 1
ATOM 1406 O O . LEU A 1 172 ? -8.045 -1.380 -12.427 1.00 65.81 172 LEU A O 1
ATOM 1410 N N . LYS A 1 173 ? -9.733 -0.038 -11.819 1.00 60.78 173 LYS A N 1
ATOM 1411 C CA . LYS A 1 173 ? -10.792 -0.955 -12.281 1.00 60.78 173 LYS A CA 1
ATOM 1412 C C . LYS A 1 173 ? -10.622 -1.321 -13.761 1.00 60.78 173 LYS A C 1
ATOM 1414 O O . LYS A 1 173 ? -10.646 -2.493 -14.123 1.00 60.78 173 LYS A O 1
ATOM 1419 N N . LYS A 1 174 ? -10.388 -0.303 -14.589 1.00 58.47 174 LYS A N 1
ATOM 1420 C CA . LYS A 1 174 ? -10.252 -0.429 -16.041 1.00 58.47 174 LYS A CA 1
ATOM 1421 C C . LYS A 1 174 ? -8.954 -1.144 -16.437 1.00 58.47 174 LYS A C 1
ATOM 1423 O O . LYS A 1 174 ? -8.943 -1.936 -17.374 1.00 58.47 174 LYS A O 1
ATOM 1428 N N . ALA A 1 175 ? -7.885 -0.913 -15.674 1.00 54.59 175 ALA A N 1
ATOM 1429 C CA . ALA A 1 175 ? -6.607 -1.593 -15.846 1.00 54.59 175 ALA A CA 1
ATOM 1430 C C . ALA A 1 175 ? -6.672 -3.089 -15.502 1.00 54.59 175 ALA A C 1
ATOM 1432 O O . ALA A 1 175 ? -6.004 -3.866 -16.166 1.00 54.59 175 ALA A O 1
ATOM 1433 N N . ILE A 1 176 ? -7.476 -3.507 -14.514 1.00 52.41 176 ILE A N 1
ATOM 1434 C CA . ILE A 1 176 ? -7.551 -4.917 -14.087 1.00 52.41 176 ILE A CA 1
ATOM 1435 C C . ILE A 1 176 ? -8.479 -5.762 -14.972 1.00 52.41 176 ILE A C 1
ATOM 1437 O O . ILE A 1 176 ? -8.243 -6.954 -15.153 1.00 52.41 176 ILE A O 1
ATOM 1441 N N . GLU A 1 177 ? -9.538 -5.173 -15.532 1.00 50.81 177 GLU A N 1
ATOM 1442 C CA . GLU A 1 177 ? -10.420 -5.864 -16.490 1.00 50.81 177 GLU A CA 1
ATOM 1443 C C . GLU A 1 177 ? -9.692 -6.225 -17.800 1.00 50.81 177 GLU A C 1
ATOM 1445 O O . GLU A 1 177 ? -10.120 -7.116 -18.534 1.00 50.81 177 GLU A O 1
ATOM 1450 N N . LYS A 1 178 ? -8.549 -5.590 -18.075 1.00 45.81 178 LYS A N 1
ATOM 1451 C CA . LYS A 1 178 ? -7.644 -5.959 -19.164 1.00 45.81 178 LYS A CA 1
ATOM 1452 C C . LYS A 1 178 ? -6.460 -6.721 -18.581 1.00 45.81 178 LYS A C 1
ATOM 1454 O O . LYS A 1 178 ? -5.833 -6.251 -17.644 1.00 45.81 178 LYS A O 1
ATOM 1459 N N . LYS A 1 179 ? -6.149 -7.908 -19.119 1.00 41.97 179 LYS A N 1
ATOM 1460 C CA . LYS A 1 179 ? -5.002 -8.718 -18.664 1.00 41.97 179 LYS A CA 1
ATOM 1461 C C . LYS A 1 179 ? -3.757 -7.823 -18.506 1.00 41.97 179 LYS A C 1
ATOM 1463 O O . LYS A 1 179 ? -3.373 -7.192 -19.495 1.00 41.97 179 LYS A O 1
ATOM 1468 N N . PRO A 1 180 ? -3.147 -7.746 -17.308 1.00 46.12 180 PRO A N 1
ATOM 1469 C CA . PRO A 1 180 ? -2.011 -6.867 -17.090 1.00 46.12 180 PRO A CA 1
ATOM 1470 C C . PRO A 1 180 ? -0.839 -7.322 -17.959 1.00 46.12 180 PRO A C 1
ATOM 1472 O O . PRO A 1 180 ? -0.557 -8.516 -18.084 1.00 46.12 180 PRO A O 1
ATOM 1475 N N . CYS A 1 181 ? -0.179 -6.357 -18.599 1.00 44.44 181 CYS A N 1
ATOM 1476 C CA . CYS A 1 181 ? 1.025 -6.607 -19.378 1.00 44.44 181 CYS A CA 1
ATOM 1477 C C . CYS A 1 181 ? 2.117 -7.155 -18.439 1.00 44.44 181 CYS A C 1
ATOM 1479 O O . CYS A 1 181 ? 2.347 -6.548 -17.390 1.00 44.44 181 CYS A O 1
ATOM 1481 N N . PRO A 1 182 ? 2.823 -8.242 -18.807 1.00 42.53 182 PRO A N 1
ATOM 1482 C CA . PRO A 1 182 ? 3.867 -8.838 -17.968 1.00 42.53 182 PRO A CA 1
ATOM 1483 C C . PRO A 1 182 ? 5.058 -7.901 -17.713 1.00 42.53 182 PRO A C 1
ATOM 1485 O O . PRO A 1 182 ? 5.839 -8.148 -16.804 1.00 42.53 182 PRO A O 1
ATOM 1488 N N . VAL A 1 183 ? 5.183 -6.823 -18.495 1.00 39.28 183 VAL A N 1
ATOM 1489 C CA . VAL A 1 183 ? 6.263 -5.831 -18.384 1.00 39.28 183 VAL A CA 1
ATOM 1490 C C . VAL A 1 183 ? 5.789 -4.536 -17.704 1.00 39.28 183 VAL A C 1
ATOM 1492 O O . VAL A 1 183 ? 6.587 -3.839 -17.090 1.00 39.28 183 VAL A O 1
ATOM 1495 N N . LEU A 1 184 ? 4.495 -4.194 -17.783 1.00 49.72 184 LEU A N 1
ATOM 1496 C CA . LEU A 1 184 ? 3.944 -2.932 -17.264 1.00 49.72 184 LEU A CA 1
ATOM 1497 C C . LEU A 1 184 ? 2.497 -3.123 -16.768 1.00 49.72 184 LEU A C 1
ATOM 1499 O O . LEU A 1 184 ? 1.557 -2.977 -17.554 1.00 49.72 184 LEU A O 1
ATOM 1503 N N . PRO A 1 185 ? 2.271 -3.392 -15.472 1.00 46.09 185 PRO A N 1
ATOM 1504 C CA . PRO A 1 185 ? 0.941 -3.741 -14.970 1.00 46.09 185 PRO A CA 1
ATOM 1505 C C . PRO A 1 185 ? -0.092 -2.591 -14.966 1.00 46.09 185 PRO A C 1
ATOM 1507 O O . PRO A 1 185 ? -1.242 -2.832 -14.614 1.00 46.09 185 PRO A O 1
ATOM 1510 N N . PHE A 1 186 ? 0.265 -1.360 -15.369 1.00 45.69 186 PHE A N 1
ATOM 1511 C CA . PHE A 1 186 ? -0.538 -0.164 -15.056 1.00 45.69 186 PHE A CA 1
ATOM 1512 C C . PHE A 1 186 ? -0.765 0.890 -16.154 1.00 45.69 186 PHE A C 1
ATOM 1514 O O . PHE A 1 186 ? -1.209 1.996 -15.844 1.00 45.69 186 PHE A O 1
ATOM 1521 N N . ARG A 1 187 ? -0.537 0.613 -17.446 1.00 49.69 187 ARG A N 1
ATOM 1522 C CA . ARG A 1 187 ? -0.866 1.602 -18.501 1.00 49.69 187 ARG A CA 1
ATOM 1523 C C . ARG A 1 187 ? -1.708 1.031 -19.637 1.00 49.69 187 ARG A C 1
ATOM 1525 O O . ARG A 1 187 ? -1.225 0.322 -20.507 1.00 49.69 187 ARG A O 1
ATOM 1532 N N . GLU A 1 188 ? -2.972 1.449 -19.663 1.00 44.19 188 GLU A N 1
ATOM 1533 C CA . GLU A 1 188 ? -3.952 1.162 -20.718 1.00 44.19 188 GLU A CA 1
ATOM 1534 C C . GLU A 1 188 ? -3.746 1.938 -22.035 1.00 44.19 188 GLU A C 1
ATOM 1536 O O . GLU A 1 188 ? -4.478 1.704 -22.996 1.00 44.19 188 GLU A O 1
ATOM 1541 N N . SER A 1 189 ? -2.814 2.890 -22.119 1.00 45.38 189 SER A N 1
ATOM 1542 C CA . SER A 1 189 ? -2.855 3.911 -23.181 1.00 45.38 189 SER A CA 1
ATOM 1543 C C . SER A 1 189 ? -1.822 3.782 -24.299 1.00 45.38 189 SER A C 1
ATOM 1545 O O . SER A 1 189 ? -1.809 4.622 -25.195 1.00 45.38 189 SER A O 1
ATOM 1547 N N . LEU A 1 190 ? -0.993 2.739 -24.341 1.00 50.78 190 LEU A N 1
ATOM 1548 C CA . LEU A 1 190 ? 0.087 2.670 -25.334 1.00 50.78 190 LEU A CA 1
ATOM 1549 C C . LEU A 1 190 ? -0.222 1.691 -26.463 1.00 50.78 190 LEU A C 1
ATOM 1551 O O . LEU A 1 190 ? 0.621 0.903 -26.868 1.00 50.78 190 LEU A O 1
ATOM 1555 N N . LYS A 1 191 ? -1.424 1.813 -27.052 1.00 56.62 191 LYS A N 1
ATOM 1556 C CA . LYS A 1 191 ? -1.695 1.229 -28.381 1.00 56.62 191 LYS A CA 1
ATOM 1557 C C . LYS A 1 191 ? -0.660 1.688 -29.414 1.00 56.62 191 LYS A C 1
ATOM 1559 O O . LYS A 1 191 ? -0.363 0.952 -30.344 1.00 56.62 191 LYS A O 1
ATOM 1564 N N . LYS A 1 192 ? -0.105 2.893 -29.242 1.00 75.12 192 LYS A N 1
ATOM 1565 C CA . LYS A 1 192 ? 0.894 3.462 -30.151 1.00 75.12 192 LYS A CA 1
ATOM 1566 C C . LYS A 1 192 ? 2.180 2.631 -30.211 1.00 75.12 192 LYS A C 1
ATOM 1568 O O . LYS A 1 192 ? 2.716 2.443 -31.294 1.00 75.12 192 LYS A O 1
ATOM 1573 N N . TRP A 1 193 ? 2.645 2.112 -29.075 1.00 79.00 193 TRP A N 1
ATOM 1574 C CA . TRP A 1 193 ? 3.931 1.423 -28.974 1.00 79.00 193 TRP A CA 1
ATOM 1575 C C . TRP A 1 193 ? 3.702 -0.023 -28.540 1.00 79.00 193 TRP A C 1
ATOM 1577 O O . TRP A 1 193 ? 3.727 -0.343 -27.353 1.00 79.00 193 TRP A O 1
ATOM 1587 N N . HIS A 1 194 ? 3.436 -0.894 -29.510 1.00 82.38 194 HIS A N 1
ATOM 1588 C CA . HIS A 1 194 ? 3.233 -2.323 -29.284 1.00 82.38 194 HIS A CA 1
ATOM 1589 C C . HIS A 1 194 ? 3.972 -3.157 -30.335 1.00 82.38 194 HIS A C 1
ATOM 1591 O O . HIS A 1 194 ? 4.288 -2.674 -31.424 1.00 82.38 194 HIS A O 1
ATOM 1597 N N . PHE A 1 195 ? 4.254 -4.413 -29.998 1.00 85.81 195 PHE A N 1
ATOM 1598 C CA . PHE A 1 195 ? 4.886 -5.376 -30.892 1.00 85.81 195 PHE A CA 1
ATOM 1599 C C . PHE A 1 195 ? 4.368 -6.782 -30.609 1.00 85.81 195 PHE A C 1
ATOM 1601 O O . PHE A 1 195 ? 4.212 -7.171 -29.450 1.00 85.81 195 PHE A O 1
ATOM 1608 N N . LYS A 1 196 ? 4.106 -7.551 -31.666 1.00 87.12 196 LYS A N 1
ATOM 1609 C CA . LYS A 1 196 ? 3.699 -8.952 -31.553 1.00 87.12 196 LYS A CA 1
ATOM 1610 C C . LYS A 1 196 ? 4.923 -9.842 -31.751 1.00 87.12 196 LYS A C 1
ATOM 1612 O O . LYS A 1 196 ? 5.570 -9.763 -32.789 1.00 87.12 196 LYS A O 1
ATOM 1617 N N . PHE A 1 197 ? 5.219 -10.691 -30.773 1.00 88.19 197 PHE A N 1
ATOM 1618 C CA . PHE A 1 197 ? 6.333 -11.640 -30.811 1.00 88.19 197 PHE A CA 1
ATOM 1619 C C . PHE A 1 197 ? 5.879 -12.979 -30.219 1.00 88.19 197 PHE A C 1
ATOM 1621 O O . PHE A 1 197 ? 5.219 -12.989 -29.182 1.00 88.19 197 PHE A O 1
ATOM 1628 N N . ASN A 1 198 ? 6.175 -14.102 -30.882 1.00 88.31 198 ASN A N 1
ATOM 1629 C CA . ASN A 1 198 ? 5.706 -15.445 -30.492 1.00 88.31 198 ASN A CA 1
ATOM 1630 C C . ASN A 1 198 ? 4.208 -15.483 -30.135 1.00 88.31 198 ASN A C 1
ATOM 1632 O O . ASN A 1 198 ? 3.818 -15.937 -29.062 1.00 88.31 198 ASN A O 1
ATOM 1636 N N . GLU A 1 199 ? 3.379 -14.904 -31.009 1.00 85.69 199 GLU A N 1
ATOM 1637 C CA . GLU A 1 199 ? 1.916 -14.810 -30.866 1.00 85.69 199 GLU A CA 1
ATOM 1638 C C . GLU A 1 199 ? 1.396 -14.012 -29.655 1.00 85.69 199 GLU A C 1
ATOM 1640 O O . GLU A 1 199 ? 0.190 -13.792 -29.533 1.00 85.69 199 GLU A O 1
ATOM 1645 N N . LYS A 1 200 ? 2.285 -13.474 -28.814 1.00 76.62 200 LYS A N 1
ATOM 1646 C CA . LYS A 1 200 ? 1.958 -12.603 -27.681 1.00 76.62 200 LYS A CA 1
ATOM 1647 C C . LYS A 1 200 ? 2.128 -11.132 -28.064 1.00 76.62 200 LYS A C 1
ATOM 1649 O O . LYS A 1 200 ? 3.040 -10.763 -28.802 1.00 76.62 200 LYS A O 1
ATOM 1654 N N . ASN A 1 201 ? 1.236 -10.281 -27.557 1.00 81.00 201 ASN A N 1
ATOM 1655 C CA . ASN A 1 201 ? 1.336 -8.829 -27.715 1.00 81.00 201 ASN A CA 1
ATOM 1656 C C . ASN A 1 201 ? 2.096 -8.221 -26.533 1.00 81.00 201 ASN A C 1
ATOM 1658 O O . ASN A 1 201 ? 1.708 -8.421 -25.381 1.00 81.00 201 ASN A O 1
ATOM 1662 N N . TYR A 1 202 ? 3.126 -7.439 -26.840 1.00 76.25 202 TYR A N 1
ATOM 1663 C CA . TYR A 1 202 ? 3.933 -6.677 -25.892 1.00 76.25 202 TYR A CA 1
ATOM 1664 C C . TYR A 1 202 ? 3.676 -5.183 -26.096 1.00 76.25 202 TYR A C 1
ATOM 1666 O O . TYR A 1 202 ? 3.538 -4.724 -27.229 1.00 76.25 202 TYR A O 1
ATOM 1674 N N . TYR A 1 203 ? 3.602 -4.427 -25.002 1.00 74.25 203 TYR A N 1
ATOM 1675 C CA . TYR A 1 203 ? 3.307 -2.992 -25.005 1.00 74.25 203 TYR A CA 1
ATOM 1676 C C . TYR A 1 203 ? 4.417 -2.236 -24.279 1.00 74.25 203 TYR A C 1
ATOM 1678 O O . TYR A 1 203 ? 4.913 -2.704 -23.253 1.00 74.25 203 TYR A O 1
ATOM 1686 N N . PHE A 1 204 ? 4.776 -1.061 -24.789 1.00 73.94 204 PHE A N 1
ATOM 1687 C CA . PHE A 1 204 ? 5.963 -0.316 -24.368 1.00 73.94 204 PHE A CA 1
ATOM 1688 C C . PHE A 1 204 ? 5.606 1.097 -23.928 1.00 73.94 204 PHE A C 1
ATOM 1690 O O . PHE A 1 204 ? 4.676 1.696 -24.463 1.00 73.94 204 PHE A O 1
ATOM 1697 N N . CYS A 1 205 ? 6.358 1.639 -22.964 1.00 66.94 205 CYS A N 1
ATOM 1698 C CA . CYS A 1 205 ? 6.126 2.971 -22.397 1.00 66.94 205 CYS A CA 1
ATOM 1699 C C . CYS A 1 205 ? 6.407 4.130 -23.382 1.00 66.94 205 CYS A C 1
ATOM 1701 O O . CYS A 1 205 ? 5.833 5.212 -23.240 1.00 66.94 205 CYS A O 1
ATOM 1703 N N . CYS A 1 206 ? 7.253 3.895 -24.386 1.00 69.69 206 CYS A N 1
ATOM 1704 C CA . CYS A 1 206 ? 7.709 4.853 -25.394 1.00 69.69 206 CYS A CA 1
ATOM 1705 C C . CYS A 1 206 ? 8.264 4.116 -26.631 1.00 69.69 206 CYS A C 1
ATOM 1707 O O . CYS A 1 206 ? 8.413 2.891 -26.614 1.00 69.69 206 CYS A O 1
ATOM 1709 N N . ASP A 1 207 ? 8.602 4.864 -27.687 1.00 81.12 207 ASP A N 1
ATOM 1710 C CA . ASP A 1 207 ? 9.224 4.302 -28.895 1.00 81.12 207 ASP A CA 1
ATOM 1711 C C . ASP A 1 207 ? 10.602 3.689 -28.606 1.00 81.12 207 ASP A C 1
ATOM 1713 O O . ASP A 1 207 ? 10.889 2.593 -29.068 1.00 81.12 207 ASP A O 1
ATOM 1717 N N . SER A 1 208 ? 11.431 4.311 -27.760 1.00 76.81 208 SER A N 1
ATOM 1718 C CA . SER A 1 208 ? 12.770 3.779 -27.465 1.00 76.81 208 SER A CA 1
ATOM 1719 C C . SER A 1 208 ? 12.735 2.383 -26.828 1.00 76.81 208 SER A C 1
ATOM 1721 O O . SER A 1 208 ? 13.499 1.510 -27.236 1.00 76.81 208 SER A O 1
ATOM 1723 N N . CYS A 1 209 ? 11.805 2.116 -25.903 1.00 77.56 209 CYS A N 1
ATOM 1724 C CA . CYS A 1 209 ? 11.616 0.774 -25.337 1.00 77.56 209 CYS A CA 1
ATOM 1725 C C . CYS A 1 209 ? 11.086 -0.234 -26.367 1.00 77.56 209 CYS A C 1
ATOM 1727 O O . CYS A 1 209 ? 11.483 -1.398 -26.336 1.00 77.56 209 CYS A O 1
ATOM 1729 N N . LEU A 1 210 ? 10.226 0.203 -27.293 1.00 85.81 210 LEU A N 1
ATOM 1730 C CA . LEU A 1 210 ? 9.783 -0.625 -28.417 1.00 85.81 210 LEU A CA 1
ATOM 1731 C C . LEU A 1 210 ? 10.967 -1.007 -29.315 1.00 85.81 210 LEU A C 1
ATOM 1733 O O . LEU A 1 210 ? 11.089 -2.172 -29.690 1.00 85.81 210 LEU A O 1
ATOM 1737 N N . GLN A 1 211 ? 11.840 -0.054 -29.652 1.00 87.94 211 GLN A N 1
ATOM 1738 C CA . GLN A 1 211 ? 13.005 -0.319 -30.499 1.00 87.94 211 GLN A CA 1
ATOM 1739 C C . GLN A 1 211 ? 14.015 -1.240 -29.806 1.00 87.94 211 GLN A C 1
ATOM 1741 O O . GLN A 1 211 ? 14.490 -2.190 -30.425 1.00 87.94 211 GLN A O 1
ATOM 1746 N N . ALA A 1 212 ? 14.277 -1.032 -28.511 1.00 82.50 212 ALA A N 1
ATOM 1747 C CA . ALA A 1 212 ? 15.144 -1.913 -27.727 1.00 82.50 212 ALA A CA 1
ATOM 1748 C C . ALA A 1 212 ? 14.617 -3.358 -27.701 1.00 82.50 212 ALA A C 1
ATOM 1750 O O . ALA A 1 212 ? 15.363 -4.303 -27.957 1.00 82.50 212 ALA A O 1
ATOM 1751 N N . PHE A 1 213 ? 13.310 -3.534 -27.483 1.00 86.94 213 PHE A N 1
ATOM 1752 C CA . PHE A 1 213 ? 12.692 -4.857 -27.520 1.00 86.94 213 PHE A CA 1
ATOM 1753 C C . PHE A 1 213 ? 12.734 -5.484 -28.914 1.00 86.94 213 PHE A C 1
ATOM 1755 O O . PHE A 1 213 ? 13.017 -6.668 -29.023 1.00 86.94 213 PHE A O 1
ATOM 1762 N N . LYS A 1 214 ? 12.484 -4.720 -29.986 1.00 90.44 214 LYS A N 1
ATOM 1763 C CA . LYS A 1 214 ? 12.602 -5.223 -31.368 1.00 90.44 214 LYS A CA 1
ATOM 1764 C C . LYS A 1 214 ? 14.020 -5.683 -31.698 1.00 90.44 214 LYS A C 1
ATOM 1766 O O . LYS A 1 214 ? 14.172 -6.648 -32.440 1.00 90.44 214 LYS A O 1
ATOM 1771 N N . HIS A 1 215 ? 15.029 -5.001 -31.160 1.00 92.44 215 HIS A N 1
ATOM 1772 C CA . HIS A 1 215 ? 16.431 -5.335 -31.384 1.00 92.44 215 HIS A CA 1
ATOM 1773 C C . HIS A 1 215 ? 16.819 -6.656 -30.711 1.00 92.44 215 HIS A C 1
ATOM 1775 O O . HIS A 1 215 ? 17.462 -7.494 -31.339 1.00 92.44 215 HIS A O 1
ATOM 1781 N N . ASN A 1 216 ? 16.395 -6.873 -29.460 1.00 89.31 216 ASN A N 1
ATOM 1782 C CA . ASN A 1 216 ? 16.684 -8.116 -28.745 1.00 89.31 216 ASN A CA 1
ATOM 1783 C C . ASN A 1 216 ? 15.512 -8.589 -27.861 1.00 89.31 216 ASN A C 1
ATOM 1785 O O . ASN A 1 216 ? 15.564 -8.453 -26.636 1.00 89.31 216 ASN A O 1
ATOM 1789 N N . PRO A 1 217 ? 14.458 -9.198 -28.444 1.00 88.00 217 PRO A N 1
ATOM 1790 C CA . PRO A 1 217 ? 13.272 -9.600 -27.684 1.00 88.00 217 PRO A CA 1
ATOM 1791 C C . PRO A 1 217 ? 13.584 -10.627 -26.592 1.00 88.00 217 PRO A C 1
ATOM 1793 O O . PRO A 1 217 ? 13.007 -10.583 -25.507 1.00 88.00 217 PRO A O 1
ATOM 1796 N N . LYS A 1 218 ? 14.523 -11.544 -26.862 1.00 87.19 218 LYS A N 1
ATOM 1797 C CA . LYS A 1 218 ? 14.873 -12.654 -25.962 1.00 87.19 218 LYS A CA 1
ATOM 1798 C C . LYS A 1 218 ? 15.452 -12.182 -24.627 1.00 87.19 218 LYS A C 1
ATOM 1800 O O . LYS A 1 218 ? 15.322 -12.892 -23.643 1.00 87.19 218 LYS A O 1
ATOM 1805 N N . GLN A 1 219 ? 16.040 -10.988 -24.573 1.00 82.44 219 GLN A N 1
ATOM 1806 C CA . GLN A 1 219 ? 16.568 -10.411 -23.334 1.00 82.44 219 GLN A CA 1
ATOM 1807 C C . GLN A 1 219 ? 15.469 -10.032 -22.327 1.00 82.44 219 GLN A C 1
ATOM 1809 O O . GLN A 1 219 ? 15.720 -9.993 -21.126 1.00 82.44 219 GLN A O 1
ATOM 1814 N N . TYR A 1 220 ? 14.254 -9.749 -22.801 1.00 75.31 220 TYR A N 1
ATOM 1815 C CA . TYR A 1 220 ? 13.153 -9.232 -21.979 1.00 75.31 220 TYR A CA 1
ATOM 1816 C C . TYR A 1 220 ? 12.039 -10.257 -21.739 1.00 75.31 220 TYR A C 1
ATOM 1818 O O . TYR A 1 220 ? 11.072 -9.968 -21.033 1.00 75.31 220 TYR A O 1
ATOM 1826 N N . ILE A 1 221 ? 12.140 -11.435 -22.353 1.00 79.69 221 ILE A N 1
ATOM 1827 C CA . ILE A 1 221 ? 11.151 -12.507 -22.256 1.00 79.69 221 ILE A CA 1
ATOM 1828 C C . ILE A 1 221 ? 11.791 -13.643 -21.456 1.00 79.69 221 ILE A C 1
ATOM 1830 O O . ILE A 1 221 ? 12.683 -14.314 -21.969 1.00 79.69 221 ILE A O 1
ATOM 1834 N N . LYS A 1 222 ? 11.337 -13.825 -20.209 1.00 63.97 222 LYS A N 1
ATOM 1835 C CA . LYS A 1 222 ? 11.633 -15.007 -19.384 1.00 63.97 222 LYS A CA 1
ATOM 1836 C C . LYS A 1 222 ? 10.611 -16.111 -19.666 1.00 63.97 222 LYS A C 1
ATOM 1838 O O . LYS A 1 222 ? 9.426 -15.767 -19.907 1.00 63.97 222 LYS A O 1
#

Radius of gyration: 20.26 Å; chains: 1; bounding box: 42×54×58 Å

Foldseek 3Di:
DVVVVVVVVVVVVVVVVPPPDPQFLCCVVQQVHKWKWQKWFDDDPDTHRQQKMKIWHDDPQKIKMKIAGPADPPRDGDDIWIWIWGAPDSFKIKIFIDHQDDPCPDQSHGKIKIWGADPSRQKIKIWIAHDDDPVDPDYGTGIMMIGTDDPVPADPVNVVVSVVVVVVVVQVVVLVVDDAAPVHSHDPPQPVQWDADPNDIHGDPDNVRSVVCVVPVPVVDD

Secondary structure (DSSP, 8-state):
-HHHHHHHHHHHHHHHHHSTT---HHHHHHHHS-EEEEEEEEETTEEEEEEEEEEEEEETTEEEEEEEES--TTS--PPPEEEEEEEEETTEEEEEEE-SS--TTSTTTTEEEEEEEEGGGTEEEEEEEE--BTTB-----EEEEEEEPPGGG--HHHHHHHHHHHHHHHHHHHHHHS---SS-TT-TT-TTSEEEETTEEEE-SSHHHHHHHHH-GGGT--

Sequence (222 aa):
MISKIIQLIAFSLVLLLINGCQKSSLSKNWAKDIAVYKWTEMLGDEPLEHYGYLAFKIKDGKVYSRAWMEYDRNGREWPAVEGLGYQTTANACTIIYRNGTYQIKHEFYHCTANFTFINKSKEMFVEYQQVTTDMSDELEGGNAEGLLVSKNNYTKKTQKEIDIFRRSLKYLKKAIEKKPCPVLPFRESLKKWHFKFNEKNYYFCCDSCLQAFKHNPKQYIK

pLDDT: mean 74.06, std 17.01, range [39.28, 94.19]